Protein AF-A0A532T3G7-F1 (afdb_monomer)

Secondary structure (DSSP, 8-state):
--HHHHHHHHHHHHHHHHHHHHSSS-SS-SSS-TTT-S-S--TT-SSS-HHHHHHTT--TTS--TT--SS-SS--HHHHHHHT--TT-SSSS-SSS-HHHIIIII---TTS--TTHHHHHHHHHHHHHHHHHHHHHHHHHHHHHHHHHHHHHHHHHHHHTTS-PPPP----------------THHHHHHHHHHHHHHH-S---HHHHHHHHHHSTT-SSS---TTSHHHHHHHHTT-

Nearest PDB structures (foldseek):
  7c7r-assembly2_A  TM=9.647E-01  e=1.771E-02  Staphylococcus aureus

Sequence (238 aa):
MSNILKKEVILLVVFSLVLPIVFSLDSDGDGLVDEEDSYPYDFDNDGMPDDWEIRNGLRFDVVDNKYDKDRDGLSNFEEFMQGTDPSSADSDGDGINDFKEINSLGSDPLKKNRIIWPLIYIPVLIIFLVFVIFLFEKYKLDIILKEKFEKLFSRTKENKKISIPQPSNQQQIKPTSSRKYITEDEKLQSVLKKSTQLYGKKAKKEDINKIHGVFGNASENKLKSSNKKEVFDKLKKI

Structure (mmCIF, N/CA/C/O backbone):
data_AF-A0A532T3G7-F1
#
_entry.id   AF-A0A532T3G7-F1
#
loop_
_atom_site.group_PDB
_atom_site.id
_atom_site.type_symbol
_atom_site.label_atom_id
_atom_site.label_alt_id
_atom_site.label_comp_id
_atom_site.label_asym_id
_atom_site.label_entity_id
_atom_site.label_seq_id
_atom_site.pdbx_PDB_ins_code
_atom_site.Cartn_x
_atom_site.Cartn_y
_atom_site.Cartn_z
_atom_site.occupancy
_atom_site.B_iso_or_equiv
_atom_site.auth_seq_id
_atom_site.auth_comp_id
_atom_site.auth_asym_id
_atom_site.auth_atom_id
_atom_site.pdbx_PDB_model_num
ATOM 1 N N . MET A 1 1 ? 35.846 -5.839 -61.335 1.00 58.09 1 MET A N 1
ATOM 2 C CA . MET A 1 1 ? 35.138 -5.331 -60.138 1.00 58.09 1 MET A CA 1
ATOM 3 C C . MET A 1 1 ? 36.158 -5.248 -59.010 1.00 58.09 1 MET A C 1
ATOM 5 O O . MET A 1 1 ? 36.741 -6.277 -58.686 1.00 58.09 1 MET A O 1
ATOM 9 N N . SER A 1 2 ? 36.510 -4.040 -58.556 1.00 75.75 2 SER A N 1
ATOM 10 C CA . SER A 1 2 ? 37.671 -3.816 -57.678 1.00 75.75 2 SER A CA 1
ATOM 11 C C . SER A 1 2 ? 37.482 -4.487 -56.311 1.00 75.75 2 SER A C 1
ATOM 13 O O . SER A 1 2 ? 36.364 -4.604 -55.814 1.00 75.75 2 SER A O 1
ATOM 15 N N . ASN A 1 3 ? 38.576 -4.920 -55.677 1.00 77.12 3 ASN A N 1
ATOM 16 C CA . ASN A 1 3 ? 38.543 -5.514 -54.331 1.00 77.12 3 ASN A CA 1
ATOM 17 C C . ASN A 1 3 ? 37.949 -4.569 -53.269 1.00 77.12 3 ASN A C 1
ATOM 19 O O . ASN A 1 3 ? 37.520 -5.026 -52.216 1.00 77.12 3 ASN A O 1
ATOM 23 N N . ILE A 1 4 ? 37.899 -3.269 -53.565 1.00 77.19 4 ILE A N 1
ATOM 24 C CA . ILE A 1 4 ? 37.302 -2.226 -52.727 1.00 77.19 4 ILE A CA 1
ATOM 25 C C . ILE A 1 4 ? 35.776 -2.384 -52.692 1.00 77.19 4 ILE A C 1
ATOM 27 O O . ILE A 1 4 ? 35.207 -2.501 -51.614 1.00 77.19 4 ILE A O 1
ATOM 31 N N . LEU A 1 5 ? 35.135 -2.545 -53.857 1.00 72.81 5 LEU A N 1
ATOM 32 C CA . LEU A 1 5 ? 33.687 -2.776 -53.954 1.00 72.81 5 LEU A CA 1
ATOM 33 C C . LEU A 1 5 ? 33.245 -4.051 -53.220 1.00 72.81 5 LEU A C 1
ATOM 35 O O . LEU A 1 5 ? 32.187 -4.071 -52.606 1.00 72.81 5 LEU A O 1
ATOM 39 N N . LYS A 1 6 ? 34.060 -5.116 -53.233 1.00 78.25 6 LYS A N 1
ATOM 40 C CA . LYS A 1 6 ? 33.744 -6.348 -52.489 1.00 78.25 6 LYS A CA 1
ATOM 41 C C . LYS A 1 6 ? 33.808 -6.147 -50.972 1.00 78.25 6 LYS A C 1
ATOM 43 O O . LYS A 1 6 ? 32.981 -6.707 -50.265 1.00 78.25 6 LYS A O 1
ATOM 48 N N . LYS A 1 7 ? 34.768 -5.360 -50.474 1.00 79.06 7 LYS A N 1
ATOM 49 C CA . LYS A 1 7 ? 34.921 -5.093 -49.036 1.00 79.06 7 LYS A CA 1
ATOM 50 C C . LYS A 1 7 ? 33.797 -4.219 -48.490 1.00 79.06 7 LYS A C 1
ATOM 52 O O . LYS A 1 7 ? 33.275 -4.542 -47.432 1.00 79.06 7 LYS A O 1
ATOM 57 N N . GLU A 1 8 ? 33.399 -3.172 -49.209 1.00 82.50 8 GLU A N 1
ATOM 58 C CA . GLU A 1 8 ? 32.294 -2.310 -48.767 1.00 82.50 8 GLU A CA 1
ATOM 59 C C . GLU A 1 8 ? 30.951 -3.039 -48.786 1.00 82.50 8 GLU A C 1
ATOM 61 O O . GLU A 1 8 ? 30.183 -2.926 -47.838 1.00 82.50 8 GLU A O 1
ATOM 66 N N . VAL A 1 9 ? 30.701 -3.869 -49.804 1.00 81.44 9 VAL A N 1
ATOM 67 C CA . VAL A 1 9 ? 29.489 -4.700 -49.850 1.00 81.44 9 VAL A CA 1
ATOM 68 C C . VAL A 1 9 ? 29.468 -5.709 -48.699 1.00 81.44 9 VAL A C 1
ATOM 70 O O . VAL A 1 9 ? 28.436 -5.865 -48.058 1.00 81.44 9 VAL A O 1
ATOM 73 N N . ILE A 1 10 ? 30.594 -6.357 -48.382 1.00 82.19 10 ILE A N 1
ATOM 74 C CA . ILE A 1 10 ? 30.673 -7.275 -47.234 1.00 82.19 10 ILE A CA 1
ATOM 75 C C . ILE A 1 10 ? 30.466 -6.521 -45.914 1.00 82.19 10 ILE A C 1
ATOM 77 O O . ILE A 1 10 ? 29.725 -7.004 -45.066 1.00 82.19 10 ILE A O 1
ATOM 81 N N . LEU A 1 11 ? 31.065 -5.339 -45.744 1.00 80.50 11 LEU A N 1
ATOM 82 C CA . LEU A 1 11 ? 30.906 -4.534 -44.531 1.00 80.50 11 LEU A CA 1
ATOM 83 C C . LEU A 1 11 ? 29.449 -4.100 -44.329 1.00 80.50 11 LEU A C 1
ATOM 85 O O . LEU A 1 11 ? 28.930 -4.233 -43.228 1.00 80.50 11 LEU A O 1
ATOM 89 N N . LEU A 1 12 ? 28.775 -3.645 -45.389 1.00 81.75 12 LEU A N 1
ATOM 90 C CA . LEU A 1 12 ? 27.364 -3.255 -45.338 1.00 81.75 12 LEU A CA 1
ATOM 91 C C . LEU A 1 12 ? 26.438 -4.449 -45.078 1.00 81.75 12 LEU A C 1
ATOM 93 O O . LEU A 1 12 ? 25.479 -4.316 -44.325 1.00 81.75 12 LEU A O 1
ATOM 97 N N . VAL A 1 13 ? 26.734 -5.622 -45.648 1.00 80.56 13 VAL A N 1
ATOM 98 C CA . VAL A 1 13 ? 25.969 -6.855 -45.395 1.00 80.56 13 VAL A CA 1
ATOM 99 C C . VAL A 1 13 ? 26.156 -7.329 -43.954 1.00 80.56 13 VAL A C 1
ATOM 101 O O . VAL A 1 13 ? 25.176 -7.660 -43.298 1.00 80.56 13 VAL A O 1
ATOM 104 N N . VAL A 1 14 ? 27.383 -7.313 -43.427 1.00 78.31 14 VAL A N 1
ATOM 105 C CA . VAL A 1 14 ? 27.651 -7.664 -42.023 1.00 78.31 14 VAL A CA 1
ATOM 106 C C . VAL A 1 14 ? 26.987 -6.656 -41.085 1.00 78.31 14 VAL A C 1
ATOM 108 O O . VAL A 1 14 ? 26.301 -7.059 -40.157 1.00 78.31 14 VAL A O 1
ATOM 111 N N . PHE A 1 15 ? 27.103 -5.356 -41.355 1.00 77.00 15 PHE A N 1
ATOM 112 C CA . PHE A 1 15 ? 26.462 -4.311 -40.557 1.00 77.00 15 PHE A CA 1
ATOM 113 C C . PHE A 1 15 ? 24.932 -4.443 -40.560 1.00 77.00 15 PHE A C 1
ATOM 115 O O . PHE A 1 15 ? 24.316 -4.398 -39.503 1.00 77.00 15 PHE A O 1
ATOM 122 N N . SER A 1 16 ? 24.322 -4.711 -41.720 1.00 77.56 16 SER A N 1
ATOM 123 C CA . SER A 1 16 ? 22.874 -4.922 -41.855 1.00 77.56 16 SER A CA 1
ATOM 124 C C . SER A 1 16 ? 22.370 -6.211 -41.204 1.00 77.56 16 SER A C 1
ATOM 126 O O . SER A 1 16 ? 21.198 -6.269 -40.844 1.00 77.56 16 SER A O 1
ATOM 128 N N . LEU A 1 17 ? 23.204 -7.248 -41.097 1.00 73.06 17 LEU A N 1
ATOM 129 C CA . LEU A 1 17 ? 22.834 -8.514 -40.457 1.00 73.06 17 LEU A CA 1
ATOM 130 C C . LEU A 1 17 ? 23.076 -8.494 -38.943 1.00 73.06 17 LEU A C 1
ATOM 132 O O . LEU A 1 17 ? 22.391 -9.209 -38.222 1.00 73.06 17 LEU A O 1
ATOM 136 N N . VAL A 1 18 ? 24.025 -7.685 -38.464 1.00 66.56 18 VAL A N 1
ATOM 137 C CA . VAL A 1 18 ? 24.388 -7.601 -37.040 1.00 66.56 18 VAL A CA 1
ATOM 138 C C . VAL A 1 18 ? 23.588 -6.521 -36.304 1.00 66.56 18 VAL A C 1
ATOM 140 O O . VAL A 1 18 ? 23.173 -6.762 -35.178 1.00 66.56 18 VAL A O 1
ATOM 143 N N . LEU A 1 19 ? 23.288 -5.377 -36.933 1.00 63.84 19 LEU A N 1
ATOM 144 C CA . LEU A 1 19 ? 22.443 -4.318 -36.352 1.00 63.84 19 LEU A CA 1
ATOM 145 C C . LEU A 1 19 ? 21.125 -4.818 -35.728 1.00 63.84 19 LEU A C 1
ATOM 147 O O . LEU A 1 19 ? 20.870 -4.464 -34.581 1.00 63.84 19 LEU A O 1
ATOM 151 N N . PRO A 1 20 ? 20.297 -5.635 -36.413 1.00 61.31 20 PRO A N 1
ATOM 152 C CA . PRO A 1 20 ? 19.032 -6.096 -35.840 1.00 61.31 20 PRO A CA 1
ATOM 153 C C . PRO A 1 20 ? 19.205 -7.085 -34.680 1.00 61.31 20 PRO A C 1
ATOM 155 O O . PRO A 1 20 ? 18.265 -7.258 -33.921 1.00 61.31 20 PRO A O 1
ATOM 158 N N . ILE A 1 21 ? 20.376 -7.717 -34.532 1.00 59.31 21 ILE A N 1
ATOM 159 C CA . ILE A 1 21 ? 20.682 -8.624 -33.411 1.00 59.31 21 ILE A CA 1
ATOM 160 C C . ILE A 1 21 ? 21.094 -7.820 -32.169 1.00 59.31 21 ILE A C 1
ATOM 162 O O . ILE A 1 21 ? 20.822 -8.230 -31.050 1.00 59.31 21 ILE A O 1
ATOM 166 N N . VAL A 1 22 ? 21.739 -6.666 -32.363 1.00 57.00 22 VAL A N 1
ATOM 167 C CA . VAL A 1 22 ? 22.155 -5.774 -31.267 1.00 57.00 22 VAL A CA 1
ATOM 168 C C . VAL A 1 22 ? 20.980 -4.936 -30.743 1.00 57.00 22 VAL A C 1
ATOM 170 O O . VAL A 1 22 ? 20.984 -4.556 -29.584 1.00 57.00 22 VAL A O 1
ATOM 173 N N . PHE A 1 23 ? 19.960 -4.677 -31.570 1.00 54.97 23 PHE A N 1
ATOM 174 C CA . PHE A 1 23 ? 18.778 -3.879 -31.203 1.00 54.97 23 PHE A CA 1
ATOM 175 C C . PHE A 1 23 ? 17.651 -4.685 -30.527 1.00 54.97 23 PHE A C 1
ATOM 177 O O . PHE A 1 23 ? 16.610 -4.126 -30.213 1.00 54.97 23 PHE A O 1
ATOM 184 N N . SER A 1 24 ? 17.810 -5.999 -30.360 1.00 59.41 24 SER A N 1
ATOM 185 C CA . SER A 1 24 ? 16.784 -6.891 -29.792 1.00 59.41 24 SER A CA 1
ATOM 186 C C . SER A 1 24 ? 17.088 -7.318 -28.352 1.00 59.41 24 SER A C 1
ATOM 188 O O . SER A 1 24 ? 16.727 -8.425 -27.967 1.00 59.41 24 SER A O 1
ATOM 190 N N . LEU A 1 25 ? 17.830 -6.495 -27.616 1.00 75.25 25 LEU A N 1
ATOM 191 C CA . LEU A 1 25 ? 18.356 -6.805 -26.285 1.00 75.25 25 LEU A CA 1
ATOM 192 C C . LEU A 1 25 ? 18.150 -5.646 -25.301 1.00 75.25 25 LEU A C 1
ATOM 194 O O . LEU A 1 25 ? 18.809 -5.666 -24.284 1.00 75.25 25 LEU A O 1
ATOM 198 N N . ASP A 1 26 ? 17.349 -4.634 -25.626 1.00 81.12 26 ASP A N 1
ATOM 199 C CA . ASP A 1 26 ? 17.031 -3.477 -24.768 1.00 81.12 26 ASP A CA 1
ATOM 200 C C . ASP A 1 26 ? 15.525 -3.233 -24.941 1.00 81.12 26 ASP A C 1
ATOM 202 O O . ASP A 1 26 ? 15.080 -2.620 -25.920 1.00 81.12 26 ASP A O 1
ATOM 206 N N . SER A 1 27 ? 14.743 -3.943 -24.130 1.00 85.19 27 SER A N 1
ATOM 207 C CA . SER A 1 27 ? 13.302 -4.130 -24.302 1.00 85.19 27 SER A CA 1
ATOM 208 C C . SER A 1 27 ? 12.488 -2.898 -23.895 1.00 85.19 27 SER A C 1
ATOM 210 O O . SER A 1 27 ? 11.440 -2.655 -24.505 1.00 85.19 27 SER A O 1
ATOM 212 N N . ASP A 1 28 ? 12.969 -2.104 -22.941 1.00 83.69 28 ASP A N 1
ATOM 213 C CA . ASP A 1 28 ? 12.345 -0.860 -22.473 1.00 83.69 28 ASP A CA 1
ATOM 214 C C . ASP A 1 28 ? 13.018 0.421 -22.999 1.00 83.69 28 ASP A C 1
ATOM 216 O O . ASP A 1 28 ? 12.401 1.494 -23.004 1.00 83.69 28 ASP A O 1
ATOM 220 N N . GLY A 1 29 ? 14.222 0.318 -23.566 1.00 83.38 29 GLY A N 1
ATOM 221 C CA . GLY A 1 29 ? 14.924 1.436 -24.187 1.00 83.38 29 GLY A CA 1
ATOM 222 C C . GLY A 1 29 ? 15.623 2.355 -23.187 1.00 83.38 29 GLY A C 1
ATOM 223 O O . GLY A 1 29 ? 15.901 3.512 -23.540 1.00 83.38 29 GLY A O 1
ATOM 224 N N . ASP A 1 30 ? 15.891 1.880 -21.969 1.00 84.31 30 ASP A N 1
ATOM 225 C CA . ASP A 1 30 ? 16.544 2.640 -20.897 1.00 84.31 30 ASP A CA 1
ATOM 226 C C . ASP A 1 30 ? 18.072 2.781 -21.114 1.00 84.31 30 ASP A C 1
ATOM 228 O O . ASP A 1 30 ? 18.740 3.647 -20.527 1.00 84.31 30 ASP A O 1
ATOM 232 N N . GLY A 1 31 ? 18.617 2.004 -22.059 1.00 84.25 31 GLY A N 1
ATOM 233 C CA . GLY A 1 31 ? 20.024 1.998 -22.450 1.00 84.25 31 GLY A CA 1
ATOM 234 C C . GLY A 1 31 ? 20.879 0.949 -21.734 1.00 84.25 31 GLY A C 1
ATOM 235 O O . GLY A 1 31 ? 22.101 0.925 -21.954 1.00 84.25 31 GLY A O 1
ATOM 236 N N . LEU A 1 32 ? 20.276 0.097 -20.909 1.00 82.56 32 LEU A N 1
ATOM 237 C CA . LEU A 1 32 ? 20.816 -1.173 -20.446 1.00 82.56 32 LEU A CA 1
ATOM 238 C C . LEU A 1 32 ? 20.353 -2.292 -21.380 1.00 82.56 32 LEU A C 1
ATOM 240 O O . LEU A 1 32 ? 19.376 -2.181 -22.106 1.00 82.56 32 LEU A O 1
ATOM 244 N N . VAL A 1 33 ? 21.124 -3.376 -21.425 1.00 87.00 33 VAL A N 1
ATOM 245 C CA . VAL A 1 33 ? 20.674 -4.575 -22.134 1.00 87.00 33 VAL A CA 1
ATOM 246 C C . VAL A 1 33 ? 19.905 -5.474 -21.172 1.00 87.00 33 VAL A C 1
ATOM 248 O O . VAL A 1 33 ? 20.303 -5.584 -20.017 1.00 87.00 33 VAL A O 1
ATOM 251 N N . ASP A 1 34 ? 18.897 -6.198 -21.653 1.00 83.94 34 ASP A N 1
ATOM 252 C CA . ASP A 1 34 ? 17.997 -7.062 -20.882 1.00 83.94 34 ASP A CA 1
ATOM 253 C C . ASP A 1 34 ? 18.733 -8.061 -19.964 1.00 83.94 34 ASP A C 1
ATOM 255 O O . ASP A 1 34 ? 18.215 -8.475 -18.931 1.00 83.94 34 ASP A O 1
ATOM 259 N N . GLU A 1 35 ? 19.945 -8.495 -20.342 1.00 81.88 35 GLU A N 1
ATOM 260 C CA . GLU A 1 35 ? 20.775 -9.399 -19.526 1.00 81.88 35 GLU A CA 1
ATOM 261 C C . GLU A 1 35 ? 21.471 -8.704 -18.337 1.00 81.88 35 GLU A C 1
ATOM 263 O O . GLU A 1 35 ? 21.859 -9.374 -17.376 1.00 81.88 35 GLU A O 1
ATOM 268 N N . GLU A 1 36 ? 21.664 -7.387 -18.406 1.00 82.69 36 GLU A N 1
ATOM 269 C CA . GLU A 1 36 ? 22.302 -6.546 -17.383 1.00 82.69 36 GLU A CA 1
ATOM 270 C C . GLU A 1 36 ? 21.297 -5.659 -16.628 1.00 82.69 36 GLU A C 1
ATOM 272 O O . GLU A 1 36 ? 21.680 -5.004 -15.655 1.00 82.69 36 GLU A O 1
ATOM 277 N N . ASP A 1 37 ? 20.029 -5.672 -17.035 1.00 81.69 37 ASP A N 1
ATOM 278 C CA . ASP A 1 37 ? 18.966 -4.882 -16.435 1.00 81.69 37 ASP A CA 1
ATOM 279 C C . ASP A 1 37 ? 18.228 -5.638 -15.313 1.00 81.69 37 ASP A C 1
ATOM 281 O O . ASP A 1 37 ? 17.911 -6.828 -15.397 1.00 81.69 37 ASP A O 1
ATOM 285 N N . SER A 1 38 ? 17.968 -4.927 -14.216 1.00 83.12 38 SER A N 1
ATOM 286 C CA . SER A 1 38 ? 17.144 -5.414 -13.113 1.00 83.12 38 SER A CA 1
ATOM 287 C C . SER A 1 38 ? 15.665 -5.487 -13.493 1.00 83.12 38 SER A C 1
ATOM 289 O O . SER A 1 38 ? 14.953 -6.328 -12.933 1.00 83.12 38 SER A O 1
ATOM 291 N N . TYR A 1 39 ? 15.208 -4.612 -14.390 1.00 83.81 39 TYR A N 1
ATOM 292 C CA . TYR A 1 39 ? 13.814 -4.486 -14.795 1.00 83.81 39 TYR A CA 1
ATOM 293 C C . TYR A 1 39 ? 13.689 -4.319 -16.312 1.00 83.81 39 TYR A C 1
ATOM 295 O O . TYR A 1 39 ? 13.122 -3.328 -16.736 1.00 83.81 39 TYR A O 1
ATOM 303 N N . PRO A 1 40 ? 14.055 -5.345 -17.107 1.00 82.75 40 PRO A N 1
ATOM 304 C CA . PRO A 1 40 ? 14.070 -5.284 -18.580 1.00 82.75 40 PRO A CA 1
ATOM 305 C C . PRO A 1 40 ? 12.699 -5.036 -19.234 1.00 82.75 40 PRO A C 1
ATOM 307 O O . PRO A 1 40 ? 12.555 -5.105 -20.450 1.00 82.75 40 PRO A O 1
ATOM 310 N N . TYR A 1 41 ? 11.651 -4.866 -18.432 1.00 89.75 41 TYR A N 1
ATOM 311 C CA . TYR A 1 41 ? 10.281 -4.631 -18.855 1.00 89.75 41 TYR A CA 1
ATOM 312 C C . TYR A 1 41 ? 9.687 -3.508 -17.985 1.00 89.75 41 TYR A C 1
ATOM 314 O O . TYR A 1 41 ? 8.889 -3.782 -17.083 1.00 89.75 41 TYR A O 1
ATOM 322 N N . ASP A 1 42 ? 10.130 -2.274 -18.238 1.00 92.75 42 ASP A N 1
ATOM 323 C CA . ASP A 1 42 ? 9.620 -1.003 -17.692 1.00 92.75 42 ASP A CA 1
ATOM 324 C C . ASP A 1 42 ? 9.326 -0.032 -18.859 1.00 92.75 42 ASP A C 1
ATOM 326 O O . ASP A 1 42 ? 10.123 0.829 -19.229 1.00 92.75 42 ASP A O 1
ATOM 330 N N . PHE A 1 43 ? 8.185 -0.211 -19.528 1.00 92.69 43 PHE A N 1
ATOM 331 C CA . PHE A 1 43 ? 7.902 0.416 -20.823 1.00 92.69 43 PHE A CA 1
ATOM 332 C C . PHE A 1 43 ? 7.885 1.951 -20.782 1.00 92.69 43 PHE A C 1
ATOM 334 O O . PHE A 1 43 ? 8.210 2.605 -21.783 1.00 92.69 43 PHE A O 1
ATOM 341 N N . ASP A 1 44 ? 7.498 2.552 -19.658 1.00 93.06 44 ASP A N 1
ATOM 342 C CA . ASP A 1 44 ? 7.511 4.004 -19.484 1.00 93.06 44 ASP A CA 1
ATOM 343 C C . ASP A 1 44 ? 8.746 4.545 -18.744 1.00 93.06 44 ASP A C 1
ATOM 345 O O . ASP A 1 44 ? 8.930 5.771 -18.696 1.00 93.06 44 ASP A O 1
ATOM 349 N N . ASN A 1 45 ? 9.652 3.653 -18.336 1.00 92.88 45 ASN A N 1
ATOM 350 C CA . ASN A 1 45 ? 10.948 3.936 -17.729 1.00 92.88 45 ASN A CA 1
ATOM 351 C C . ASN A 1 45 ? 10.832 4.776 -16.450 1.00 92.88 45 ASN A C 1
ATOM 353 O O . ASN A 1 45 ? 11.605 5.727 -16.232 1.00 92.88 45 ASN A O 1
ATOM 357 N N . ASP A 1 46 ? 9.831 4.490 -15.622 1.00 93.94 46 ASP A N 1
ATOM 358 C CA . ASP A 1 46 ? 9.588 5.213 -14.378 1.00 93.94 46 ASP A CA 1
ATOM 359 C C . ASP A 1 46 ? 10.124 4.507 -13.121 1.00 93.94 46 ASP A C 1
ATOM 361 O O . ASP A 1 46 ? 10.106 5.077 -12.017 1.00 93.94 46 ASP A O 1
ATOM 365 N N . GLY A 1 47 ? 10.729 3.336 -13.308 1.00 92.25 47 GLY A N 1
ATOM 366 C CA . GLY A 1 47 ? 11.328 2.504 -12.276 1.00 92.25 47 GLY A CA 1
ATOM 367 C C . GLY A 1 47 ? 10.369 1.470 -11.691 1.00 92.25 47 GLY A C 1
ATOM 368 O O . GLY A 1 47 ? 10.748 0.793 -10.727 1.00 92.25 47 GLY A O 1
ATOM 369 N N . MET A 1 48 ? 9.148 1.355 -12.216 1.00 94.88 48 MET A N 1
ATOM 370 C CA . MET A 1 48 ? 8.189 0.314 -11.864 1.00 94.88 48 MET A CA 1
ATOM 371 C C . MET A 1 48 ? 8.063 -0.694 -13.017 1.00 94.88 48 MET A C 1
ATOM 373 O O . MET A 1 48 ? 7.848 -0.304 -14.151 1.00 94.88 48 MET A O 1
ATOM 377 N N . PRO A 1 49 ? 8.172 -2.010 -12.763 1.00 95.00 49 PRO A N 1
ATOM 378 C CA . PRO A 1 49 ? 8.032 -2.995 -13.835 1.00 95.00 49 PRO A CA 1
ATOM 379 C C . PRO A 1 49 ? 6.588 -3.124 -14.332 1.00 95.00 49 PRO A C 1
ATOM 381 O O . PRO A 1 49 ? 5.674 -3.266 -13.506 1.00 95.00 49 PRO A O 1
ATOM 384 N N . ASP A 1 50 ? 6.405 -3.287 -15.646 1.00 94.19 50 ASP A N 1
ATOM 385 C CA . ASP A 1 50 ? 5.100 -3.445 -16.312 1.00 94.19 50 ASP A CA 1
ATOM 386 C C . ASP A 1 50 ? 4.217 -4.500 -15.614 1.00 94.19 50 ASP A C 1
ATOM 388 O O . ASP A 1 50 ? 3.030 -4.308 -15.327 1.00 94.19 50 ASP A O 1
ATOM 392 N N . ASP A 1 51 ? 4.813 -5.655 -15.300 1.00 95.00 51 ASP A N 1
ATOM 393 C CA . ASP A 1 51 ? 4.142 -6.791 -14.661 1.00 95.00 51 ASP A CA 1
ATOM 394 C C . ASP A 1 51 ? 3.663 -6.480 -13.234 1.00 95.00 51 ASP A C 1
ATOM 396 O O . ASP A 1 51 ? 2.703 -7.090 -12.739 1.00 95.00 51 ASP A O 1
ATOM 400 N N . TRP A 1 52 ? 4.361 -5.602 -12.511 1.00 95.81 52 TRP A N 1
ATOM 401 C CA . TRP A 1 52 ? 3.933 -5.161 -11.186 1.00 95.81 52 TRP A CA 1
ATOM 402 C C . TRP A 1 52 ? 2.782 -4.169 -11.311 1.00 95.81 52 TRP A C 1
ATOM 404 O O . TRP A 1 52 ? 1.756 -4.348 -10.648 1.00 95.81 52 TRP A O 1
ATOM 414 N N . GLU A 1 53 ? 2.891 -3.199 -12.208 1.00 97.25 53 GLU A N 1
ATOM 415 C CA . GLU A 1 53 ? 1.850 -2.201 -12.425 1.00 97.25 53 GLU A CA 1
ATOM 416 C C . GLU A 1 53 ? 0.527 -2.826 -12.865 1.00 97.25 53 GLU A C 1
ATOM 418 O O . GLU A 1 53 ? -0.521 -2.561 -12.270 1.00 97.25 53 GLU A O 1
ATOM 423 N N . ILE A 1 54 ? 0.565 -3.748 -13.832 1.00 95.62 54 ILE A N 1
ATOM 424 C CA . ILE A 1 54 ? -0.629 -4.453 -14.318 1.00 95.62 54 ILE A CA 1
ATOM 425 C C . ILE A 1 54 ? -1.313 -5.224 -13.181 1.00 95.62 54 ILE A C 1
ATOM 427 O O . ILE A 1 54 ? -2.544 -5.203 -13.064 1.00 95.62 54 ILE A O 1
ATOM 431 N N . ARG A 1 55 ? -0.542 -5.901 -12.318 1.00 96.19 55 ARG A N 1
ATOM 432 C CA . ARG A 1 55 ? -1.094 -6.673 -11.188 1.00 96.19 55 ARG A CA 1
ATOM 433 C C . ARG A 1 55 ? -1.701 -5.792 -10.101 1.00 96.19 55 ARG A C 1
ATOM 435 O O . ARG A 1 55 ? -2.649 -6.236 -9.456 1.00 96.19 55 ARG A O 1
ATOM 442 N N . ASN A 1 56 ? -1.201 -4.572 -9.940 1.00 96.44 56 ASN A N 1
ATOM 443 C CA . ASN A 1 56 ? -1.690 -3.590 -8.969 1.00 96.44 56 ASN A CA 1
ATOM 444 C C . ASN A 1 56 ? -2.670 -2.565 -9.585 1.00 96.44 56 ASN A C 1
ATOM 446 O O . ASN A 1 56 ? -3.073 -1.577 -8.963 1.00 96.44 56 ASN A O 1
ATOM 450 N N . GLY A 1 57 ? -3.104 -2.810 -10.826 1.00 95.50 57 GLY A N 1
ATOM 451 C CA . GLY A 1 57 ? -4.102 -2.002 -11.523 1.00 95.50 57 GLY A CA 1
ATOM 452 C C . GLY A 1 57 ? -3.633 -0.588 -11.871 1.00 95.50 57 GLY A C 1
ATOM 453 O O . GLY A 1 57 ? -4.472 0.319 -11.926 1.00 95.50 57 GLY A O 1
ATOM 454 N N . LEU A 1 58 ? -2.327 -0.386 -12.023 1.00 96.88 58 LEU A N 1
ATOM 455 C CA . LEU A 1 58 ? -1.699 0.811 -12.583 1.00 96.88 58 LEU A CA 1
ATOM 456 C C . LEU A 1 58 ? -1.582 0.698 -14.110 1.00 96.88 58 LEU A C 1
ATOM 458 O O . LEU A 1 58 ? -2.119 -0.236 -14.721 1.00 96.88 58 LEU A O 1
ATOM 462 N N . ARG A 1 59 ? -0.974 1.705 -14.737 1.00 95.69 59 ARG A N 1
ATOM 463 C CA . ARG A 1 59 ? -0.803 1.780 -16.184 1.00 95.69 59 ARG A CA 1
ATOM 464 C C . ARG A 1 59 ? 0.680 1.759 -16.541 1.00 95.69 59 ARG A C 1
ATOM 466 O O . ARG A 1 59 ? 1.273 2.819 -16.553 1.00 95.69 59 ARG A O 1
ATOM 473 N N . PHE A 1 60 ? 1.131 0.615 -17.053 1.00 94.56 60 PHE A N 1
ATOM 474 C CA . PHE A 1 60 ? 2.494 0.377 -17.558 1.00 94.56 60 PHE A CA 1
ATOM 475 C C . PHE A 1 60 ? 2.995 1.306 -18.679 1.00 94.56 60 PHE A C 1
ATOM 477 O O . PHE A 1 60 ? 4.088 1.152 -19.202 1.00 94.56 60 PHE A O 1
ATOM 484 N N . ASP A 1 61 ? 2.140 2.198 -19.173 1.00 94.38 61 ASP A N 1
ATOM 485 C CA . ASP A 1 61 ? 2.430 3.083 -20.295 1.00 94.38 61 ASP A CA 1
ATOM 486 C C . ASP A 1 61 ? 2.339 4.567 -19.915 1.00 94.38 61 ASP A C 1
ATOM 488 O O . ASP A 1 61 ? 2.174 5.434 -20.788 1.00 94.38 61 ASP A O 1
ATOM 492 N N . VAL A 1 62 ? 2.384 4.874 -18.617 1.00 95.69 62 VAL A N 1
ATOM 493 C CA . VAL A 1 62 ? 2.343 6.226 -18.070 1.00 95.69 62 VAL A CA 1
ATOM 494 C C . VAL A 1 62 ? 3.225 6.340 -16.843 1.00 95.69 62 VAL A C 1
ATOM 496 O O . VAL A 1 62 ? 2.829 5.900 -15.777 1.00 95.69 62 VAL A O 1
ATOM 499 N N . VAL A 1 63 ? 4.261 7.171 -16.976 1.00 96.56 63 VAL A N 1
ATOM 500 C CA . VAL A 1 63 ? 5.102 7.646 -15.870 1.00 96.56 63 VAL A CA 1
ATOM 501 C C . VAL A 1 63 ? 4.249 8.197 -14.720 1.00 96.56 63 VAL A C 1
ATOM 503 O O . VAL A 1 63 ? 3.837 9.372 -14.728 1.00 96.56 63 VAL A O 1
ATOM 506 N N . ASP A 1 64 ? 3.988 7.352 -13.730 1.00 96.94 64 ASP A N 1
ATOM 507 C CA . ASP A 1 64 ? 3.122 7.613 -12.587 1.00 96.94 64 ASP A CA 1
ATOM 508 C C . ASP A 1 64 ? 3.742 7.186 -11.246 1.00 96.94 64 ASP A C 1
ATOM 510 O O . ASP A 1 64 ? 3.128 7.381 -10.202 1.00 96.94 64 ASP A O 1
ATOM 514 N N . ASN A 1 65 ? 5.020 6.802 -11.232 1.00 96.75 65 ASN A N 1
ATOM 515 C CA . ASN A 1 65 ? 5.831 6.512 -10.046 1.00 96.75 65 ASN A CA 1
ATOM 516 C C . ASN A 1 65 ? 5.689 7.501 -8.874 1.00 96.75 65 ASN A C 1
ATOM 518 O O . ASN A 1 65 ? 5.817 7.115 -7.715 1.00 96.75 65 ASN A O 1
ATOM 522 N N . LYS A 1 66 ? 5.442 8.788 -9.151 1.00 98.12 66 LYS A N 1
ATOM 523 C CA . LYS A 1 66 ? 5.267 9.867 -8.152 1.00 98.12 66 LYS A CA 1
ATOM 524 C C . LYS A 1 66 ? 3.815 10.135 -7.761 1.00 98.12 66 LYS A C 1
ATOM 526 O O . LYS A 1 66 ? 3.555 11.060 -6.988 1.00 98.12 66 LYS A O 1
ATOM 531 N N . TYR A 1 67 ? 2.874 9.439 -8.376 1.00 98.00 67 TYR A N 1
ATOM 532 C CA . TYR A 1 67 ? 1.454 9.603 -8.131 1.00 98.00 67 TYR A CA 1
ATOM 533 C C . TYR A 1 67 ? 1.094 8.795 -6.893 1.00 98.00 67 TYR A C 1
ATOM 535 O O . TYR A 1 67 ? 1.771 7.842 -6.547 1.00 98.00 67 TYR A O 1
ATOM 543 N N . ASP A 1 68 ? 0.041 9.229 -6.220 1.00 98.25 68 ASP A N 1
ATOM 544 C CA . ASP A 1 68 ? -0.487 8.607 -5.012 1.00 98.25 68 ASP A CA 1
ATOM 545 C C . ASP A 1 68 ? -1.951 8.279 -5.322 1.00 98.25 68 ASP A C 1
ATOM 547 O O . ASP A 1 68 ? -2.821 9.167 -5.387 1.00 98.25 68 ASP A O 1
ATOM 551 N N . LYS A 1 69 ? -2.187 7.024 -5.706 1.00 97.06 69 LYS A N 1
ATOM 552 C CA . LYS A 1 69 ? -3.451 6.599 -6.310 1.00 97.06 69 LYS A CA 1
ATOM 553 C C . LYS A 1 69 ? -4.560 6.451 -5.273 1.00 97.06 69 LYS A C 1
ATOM 555 O O . LYS A 1 69 ? -5.700 6.844 -5.559 1.00 97.06 69 LYS A O 1
ATOM 560 N N . ASP A 1 70 ? -4.253 5.947 -4.086 1.00 97.81 70 ASP A N 1
ATOM 561 C CA . ASP A 1 70 ? -5.216 5.738 -3.003 1.00 97.81 70 ASP A CA 1
ATOM 562 C C . ASP A 1 70 ? -5.277 6.890 -1.981 1.00 97.81 70 ASP A C 1
ATOM 564 O O . ASP A 1 70 ? -6.271 7.016 -1.252 1.00 97.81 70 ASP A O 1
ATOM 568 N N . ARG A 1 71 ? -4.311 7.813 -2.044 1.00 97.94 71 ARG A N 1
ATOM 569 C CA . ARG A 1 71 ? -4.199 9.040 -1.247 1.00 97.94 71 ARG A CA 1
ATOM 570 C C . ARG A 1 71 ? -3.848 8.797 0.209 1.00 97.94 71 ARG A C 1
ATOM 572 O O . ARG A 1 71 ? -4.321 9.544 1.081 1.00 97.94 71 ARG A O 1
ATOM 579 N N . ASP A 1 72 ? -3.062 7.769 0.482 1.00 97.75 72 ASP A N 1
ATOM 580 C CA . ASP A 1 72 ? -2.581 7.464 1.823 1.00 97.75 72 ASP A CA 1
ATOM 581 C C . ASP A 1 72 ? -1.319 8.265 2.212 1.00 97.75 72 ASP A C 1
ATOM 583 O O . ASP A 1 72 ? -1.068 8.474 3.409 1.00 97.75 72 ASP A O 1
ATOM 587 N N . GLY A 1 73 ? -0.617 8.812 1.213 1.00 97.50 73 GLY A N 1
ATOM 588 C CA . GLY A 1 73 ? 0.601 9.604 1.350 1.00 97.50 73 GLY A CA 1
ATOM 589 C C . GLY A 1 73 ? 1.879 8.923 0.852 1.00 97.50 73 GLY A C 1
ATOM 590 O O . GLY A 1 73 ? 2.927 9.574 0.909 1.00 97.50 73 GLY A O 1
ATOM 591 N N . LEU A 1 74 ? 1.820 7.672 0.394 1.00 98.19 74 LEU A N 1
ATOM 592 C CA . LEU A 1 74 ? 2.879 7.001 -0.357 1.00 98.19 74 LEU A CA 1
ATOM 593 C C . LEU A 1 74 ? 2.664 7.202 -1.860 1.00 98.19 74 LEU A C 1
ATOM 595 O O . LEU A 1 74 ? 1.547 7.273 -2.359 1.00 98.19 74 LEU A O 1
ATOM 599 N N . SER A 1 75 ? 3.761 7.344 -2.591 1.00 98.38 75 SER A N 1
ATOM 600 C CA . SER A 1 75 ? 3.735 7.287 -4.052 1.00 98.38 75 SER A CA 1
ATOM 601 C C . SER A 1 75 ? 3.733 5.841 -4.550 1.00 98.38 75 SER A C 1
ATOM 603 O O . SER A 1 75 ? 4.301 4.974 -3.889 1.00 98.38 75 SER A O 1
ATOM 605 N N . ASN A 1 76 ? 3.200 5.591 -5.749 1.00 98.19 76 ASN A N 1
ATOM 606 C CA . ASN A 1 76 ? 3.151 4.267 -6.378 1.00 98.19 76 ASN A CA 1
ATOM 607 C C . ASN A 1 76 ? 4.517 3.557 -6.336 1.00 98.19 76 ASN A C 1
ATOM 609 O O . ASN A 1 76 ? 4.599 2.361 -6.063 1.00 98.19 76 ASN A O 1
ATOM 613 N N . PHE A 1 77 ? 5.609 4.300 -6.539 1.00 97.75 77 PHE A N 1
ATOM 614 C CA . PHE A 1 77 ? 6.958 3.748 -6.453 1.00 97.75 77 PHE A CA 1
ATOM 615 C C . PHE A 1 77 ? 7.397 3.423 -5.021 1.00 97.75 77 PHE A C 1
ATOM 617 O O . PHE A 1 77 ? 8.071 2.421 -4.789 1.00 97.75 77 PHE A O 1
ATOM 624 N N . GLU A 1 78 ? 7.032 4.244 -4.036 1.00 98.12 78 GLU A N 1
ATOM 625 C CA . GLU A 1 78 ? 7.266 3.896 -2.631 1.00 98.12 78 GLU A CA 1
ATOM 626 C C . GLU A 1 78 ? 6.496 2.628 -2.260 1.00 98.12 78 GLU A C 1
ATOM 628 O O . GLU A 1 78 ? 7.052 1.757 -1.597 1.00 98.12 78 GLU A O 1
ATOM 633 N N . GLU A 1 79 ? 5.274 2.473 -2.752 1.00 98.12 79 GLU A N 1
ATOM 634 C CA . GLU A 1 79 ? 4.471 1.272 -2.540 1.00 98.12 79 GLU A CA 1
ATOM 635 C C . GLU A 1 79 ? 5.057 0.039 -3.225 1.00 98.12 79 GLU A C 1
ATOM 637 O O . GLU A 1 79 ? 5.149 -1.020 -2.604 1.00 98.12 79 GLU A O 1
ATOM 642 N N . PHE A 1 80 ? 5.573 0.179 -4.449 1.00 97.00 80 PHE A N 1
ATOM 643 C CA . PHE A 1 80 ? 6.357 -0.864 -5.113 1.00 97.00 80 PHE A CA 1
ATOM 644 C C . PHE A 1 80 ? 7.538 -1.321 -4.250 1.00 97.00 80 PHE A C 1
ATOM 646 O O . PHE A 1 80 ? 7.737 -2.521 -4.038 1.00 97.00 80 PHE A O 1
ATOM 653 N N . MET A 1 81 ? 8.285 -0.369 -3.688 1.00 96.44 81 MET A N 1
ATOM 654 C CA . MET A 1 81 ? 9.442 -0.651 -2.839 1.00 96.44 81 MET A CA 1
ATOM 655 C C . MET A 1 81 ? 9.068 -1.296 -1.496 1.00 96.44 81 MET A C 1
ATOM 657 O O . MET A 1 81 ? 9.869 -2.057 -0.947 1.00 96.44 81 MET A O 1
ATOM 661 N N . GLN A 1 82 ? 7.882 -1.000 -0.956 1.00 96.25 82 GLN A N 1
ATOM 662 C CA . GLN A 1 82 ? 7.382 -1.568 0.306 1.00 96.25 82 GLN A CA 1
ATOM 663 C C . GLN A 1 82 ? 6.557 -2.849 0.103 1.00 96.25 82 GLN A C 1
ATOM 665 O O . GLN A 1 82 ? 6.347 -3.604 1.053 1.00 96.25 82 GLN A O 1
ATOM 670 N N . GLY A 1 83 ? 6.129 -3.128 -1.130 1.00 95.88 83 GLY A N 1
ATOM 671 C CA . GLY A 1 83 ? 5.259 -4.248 -1.473 1.00 95.88 83 GLY A CA 1
ATOM 672 C C . GLY A 1 83 ? 3.794 -4.054 -1.066 1.00 95.88 83 GLY A C 1
ATOM 673 O O . GLY A 1 83 ? 3.103 -5.059 -0.895 1.00 95.88 83 GLY A O 1
ATOM 674 N N . THR A 1 84 ? 3.345 -2.808 -0.887 1.00 97.44 84 THR A N 1
ATOM 675 C CA . THR A 1 84 ? 1.951 -2.441 -0.573 1.00 97.44 84 THR A CA 1
ATOM 676 C C . THR A 1 84 ? 1.097 -2.323 -1.843 1.00 97.44 84 THR A C 1
ATOM 678 O O . THR A 1 84 ? 1.616 -2.409 -2.960 1.00 97.44 84 THR A O 1
ATOM 681 N N . ASP A 1 85 ? -0.225 -2.241 -1.682 1.00 97.44 85 ASP A N 1
ATOM 682 C CA . ASP A 1 85 ? -1.193 -2.132 -2.776 1.00 97.44 85 ASP A CA 1
ATOM 683 C C . ASP A 1 85 ? -1.513 -0.657 -3.076 1.00 97.44 85 ASP A C 1
ATOM 685 O O . ASP A 1 85 ? -2.292 -0.069 -2.328 1.00 97.44 85 ASP A O 1
ATOM 689 N N . PRO A 1 86 ? -1.091 -0.109 -4.235 1.00 97.75 86 PRO A N 1
ATOM 690 C CA . PRO A 1 86 ? -1.340 1.286 -4.612 1.00 97.75 86 PRO A CA 1
ATOM 691 C C . PRO A 1 86 ? -2.800 1.655 -4.843 1.00 97.75 86 PRO A C 1
ATOM 693 O O . PRO A 1 86 ? -3.148 2.788 -5.175 1.00 97.75 86 PRO A O 1
ATOM 696 N N . SER A 1 87 ? -3.706 0.690 -4.739 1.00 96.94 87 SER A N 1
ATOM 697 C CA . SER A 1 87 ? -5.145 0.923 -4.784 1.00 96.94 87 SER A CA 1
ATOM 698 C C . SER A 1 87 ? -5.800 0.892 -3.400 1.00 96.94 87 SER A C 1
ATOM 700 O O . SER A 1 87 ? -7.027 1.056 -3.328 1.00 96.94 87 SER A O 1
ATOM 702 N N . SER A 1 88 ? -5.042 0.664 -2.325 1.00 97.62 88 SER A N 1
ATOM 703 C CA . SER A 1 88 ? -5.558 0.419 -0.984 1.00 97.62 88 SER A CA 1
ATOM 704 C C . SER A 1 88 ? -4.709 1.082 0.091 1.00 97.62 88 SER A C 1
ATOM 706 O O . SER A 1 88 ? -3.732 0.511 0.549 1.00 97.62 88 SER A O 1
ATOM 708 N N . ALA A 1 89 ? -5.236 2.181 0.640 1.00 97.81 89 ALA A N 1
ATOM 709 C CA . ALA A 1 89 ? -4.539 2.961 1.662 1.00 97.81 89 ALA A CA 1
ATOM 710 C C . ALA A 1 89 ? -4.130 2.160 2.909 1.00 97.81 89 ALA A C 1
ATOM 712 O O . ALA A 1 89 ? -3.34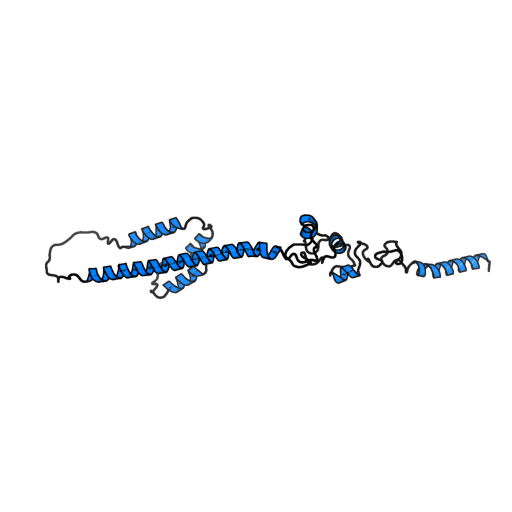3 2.640 3.702 1.00 97.81 89 ALA A O 1
ATOM 713 N N . ASP A 1 90 ? -4.732 0.998 3.144 1.00 97.12 90 ASP A N 1
ATOM 714 C CA . ASP A 1 90 ? -4.447 0.069 4.239 1.00 97.12 90 ASP A CA 1
ATOM 715 C C . ASP A 1 90 ? -4.351 -1.326 3.609 1.00 97.12 90 ASP A C 1
ATOM 717 O O . ASP A 1 90 ? -5.377 -1.973 3.351 1.00 97.12 90 ASP A O 1
ATOM 721 N N . SER A 1 91 ? -3.134 -1.738 3.251 1.00 97.00 91 SER A N 1
ATOM 722 C CA . SER A 1 91 ? -2.883 -2.938 2.446 1.00 97.00 91 SER A CA 1
ATOM 723 C C . SER A 1 91 ? -3.269 -4.220 3.168 1.00 97.00 91 SER A C 1
ATOM 725 O O . SER A 1 91 ? -3.768 -5.174 2.556 1.00 97.00 91 SER A O 1
ATOM 727 N N . ASP A 1 92 ? -3.062 -4.270 4.482 1.00 95.56 92 ASP A N 1
ATOM 728 C CA . ASP A 1 92 ? -3.422 -5.443 5.264 1.00 95.56 92 ASP A CA 1
ATOM 729 C C . ASP A 1 92 ? -4.875 -5.413 5.763 1.00 95.56 92 ASP A C 1
ATOM 731 O O . ASP A 1 92 ? -5.468 -6.479 5.977 1.00 95.56 92 ASP A O 1
ATOM 735 N N . GLY A 1 93 ? -5.504 -4.244 5.865 1.00 94.19 93 GLY A N 1
ATOM 736 C CA . GLY A 1 93 ? -6.889 -4.061 6.283 1.00 94.19 93 GLY A CA 1
ATOM 737 C C . GLY A 1 93 ? -7.088 -4.157 7.798 1.00 94.19 93 GLY A C 1
ATOM 738 O O . GLY A 1 93 ? -8.041 -4.825 8.246 1.00 94.19 93 GLY A O 1
ATOM 739 N N . ASP A 1 94 ? -6.191 -3.586 8.600 1.00 92.56 94 ASP A N 1
ATOM 740 C CA . ASP A 1 94 ? -6.292 -3.524 10.063 1.00 92.56 94 ASP A CA 1
ATOM 741 C C . ASP A 1 94 ? -6.834 -2.196 10.622 1.00 92.56 94 ASP A C 1
ATOM 743 O O . ASP A 1 94 ? -7.207 -2.129 11.805 1.00 92.56 94 ASP A O 1
ATOM 747 N N . GLY A 1 95 ? -6.974 -1.187 9.763 1.00 91.81 95 GLY A N 1
ATOM 748 C CA . GLY A 1 95 ? -7.468 0.148 10.069 1.00 91.81 95 GLY A CA 1
ATOM 749 C C . GLY A 1 95 ? -6.388 1.221 10.243 1.00 91.81 95 GLY A C 1
ATOM 750 O O . GLY A 1 95 ? -6.735 2.336 10.664 1.00 91.81 95 GLY A O 1
ATOM 751 N N . ILE A 1 96 ? -5.117 0.930 9.970 1.00 92.44 96 ILE A N 1
ATOM 752 C CA . ILE A 1 96 ? -4.027 1.907 9.866 1.00 92.44 96 ILE A CA 1
ATOM 753 C C . ILE A 1 96 ? -3.569 1.954 8.413 1.00 92.44 96 ILE A C 1
ATOM 755 O O . ILE A 1 96 ? -3.472 0.927 7.772 1.00 92.44 96 ILE A O 1
ATOM 759 N N . ASN A 1 97 ? -3.328 3.154 7.884 1.00 96.06 97 ASN A N 1
ATOM 760 C CA . ASN A 1 97 ? -2.829 3.271 6.523 1.00 96.06 97 ASN A CA 1
ATOM 761 C C . ASN A 1 97 ? -1.321 3.012 6.426 1.00 96.06 97 ASN A C 1
ATOM 763 O O . ASN A 1 97 ? -0.581 3.338 7.366 1.00 96.06 97 ASN A O 1
ATOM 767 N N . ASP A 1 98 ? -0.874 2.523 5.276 1.00 97.38 98 ASP A N 1
ATOM 768 C CA . ASP A 1 98 ? 0.489 2.037 5.043 1.00 97.38 98 ASP A CA 1
ATOM 769 C C . ASP A 1 98 ? 1.534 3.126 5.322 1.00 97.38 98 ASP A C 1
ATOM 771 O O . ASP A 1 98 ? 2.497 2.913 6.075 1.00 97.38 98 ASP A O 1
ATOM 775 N N . PHE A 1 99 ? 1.287 4.356 4.852 1.00 97.12 99 PHE A N 1
ATOM 776 C CA . PHE A 1 99 ? 2.120 5.526 5.137 1.00 97.12 99 PHE A CA 1
ATOM 777 C C . PHE A 1 99 ? 2.402 5.689 6.636 1.00 97.12 99 PHE A C 1
ATOM 779 O O . PHE A 1 99 ? 3.519 6.014 7.057 1.00 97.12 99 PHE A O 1
ATOM 786 N N . LYS A 1 100 ? 1.378 5.514 7.476 1.00 95.56 100 LYS A N 1
ATOM 787 C CA . LYS A 1 100 ? 1.486 5.725 8.922 1.00 95.56 100 LYS A CA 1
ATOM 788 C C . LYS A 1 100 ? 2.180 4.561 9.606 1.00 95.56 100 LYS A C 1
ATOM 790 O O . LYS A 1 100 ? 2.915 4.796 10.571 1.00 95.56 100 LYS A O 1
ATOM 795 N N . GLU A 1 101 ? 1.965 3.347 9.128 1.00 95.12 101 GLU A N 1
ATOM 796 C CA . GLU A 1 101 ? 2.690 2.174 9.602 1.00 95.12 101 GLU A CA 1
ATOM 797 C C . GLU A 1 101 ? 4.189 2.334 9.389 1.00 95.12 101 GLU A C 1
ATOM 799 O O . GLU A 1 101 ? 4.952 2.262 10.357 1.00 95.12 101 GLU A O 1
ATOM 804 N N . ILE A 1 102 ? 4.593 2.710 8.177 1.00 94.62 102 ILE A N 1
ATOM 805 C CA . ILE A 1 102 ? 5.996 2.905 7.808 1.00 94.62 102 ILE A CA 1
ATOM 806 C C . ILE A 1 102 ? 6.604 4.112 8.539 1.00 94.62 102 ILE A C 1
ATOM 808 O O . ILE A 1 102 ? 7.620 3.981 9.226 1.00 94.62 102 ILE A O 1
ATOM 812 N N . ASN A 1 103 ? 5.983 5.294 8.446 1.00 94.06 103 ASN A N 1
ATOM 813 C CA . ASN A 1 103 ? 6.628 6.547 8.867 1.00 94.06 103 ASN A CA 1
ATOM 814 C C . ASN A 1 103 ? 6.395 6.933 10.331 1.00 94.06 103 ASN A C 1
ATOM 816 O O . ASN A 1 103 ? 7.176 7.699 10.898 1.00 94.06 103 ASN A O 1
ATOM 820 N N . SER A 1 104 ? 5.309 6.465 10.953 1.00 91.19 104 SER A N 1
ATOM 821 C CA . SER A 1 104 ? 4.958 6.865 12.326 1.00 91.19 104 SER A CA 1
ATOM 822 C C . SER A 1 104 ? 5.121 5.745 13.344 1.00 91.19 104 SER A C 1
ATOM 824 O O . SER A 1 104 ? 5.448 6.024 14.499 1.00 91.19 104 SER A O 1
ATOM 826 N N . LEU A 1 105 ? 4.856 4.498 12.953 1.00 88.31 105 LEU A N 1
ATOM 827 C CA . LEU A 1 105 ? 4.840 3.356 13.870 1.00 88.31 105 LEU A CA 1
ATOM 828 C C . LEU A 1 105 ? 6.065 2.452 13.714 1.00 88.31 105 LEU A C 1
ATOM 830 O O . LEU A 1 105 ? 6.442 1.795 14.686 1.00 88.31 105 LEU A O 1
ATOM 834 N N . GLY A 1 106 ? 6.686 2.433 12.532 1.00 88.69 106 GLY A N 1
ATOM 835 C CA . GLY A 1 106 ? 7.700 1.444 12.175 1.00 88.69 106 GLY A CA 1
ATOM 836 C C . GLY A 1 106 ? 7.144 0.018 12.204 1.00 88.69 106 GLY A C 1
ATOM 837 O O . GLY A 1 106 ? 7.860 -0.901 12.609 1.00 88.69 106 GLY A O 1
ATOM 838 N N . SER A 1 107 ? 5.855 -0.148 11.885 1.00 89.94 107 SER A N 1
ATOM 839 C CA . SER A 1 107 ? 5.204 -1.452 11.737 1.00 89.94 107 SER A CA 1
ATOM 840 C C . SER A 1 107 ? 5.287 -1.952 10.294 1.00 89.94 107 SER A C 1
ATOM 842 O O . SER A 1 107 ? 5.760 -1.252 9.404 1.00 89.94 107 SER A O 1
ATOM 844 N N . ASP A 1 108 ? 4.912 -3.214 10.110 1.00 93.69 108 ASP A N 1
ATOM 845 C CA . ASP A 1 108 ? 4.887 -3.889 8.815 1.00 93.69 108 ASP A CA 1
ATOM 846 C C . ASP A 1 108 ? 3.492 -3.688 8.196 1.00 93.69 108 ASP A C 1
ATOM 848 O O . ASP A 1 108 ? 2.549 -4.243 8.767 1.00 93.69 108 ASP A O 1
ATOM 852 N N . PRO A 1 109 ? 3.364 -2.938 7.079 1.00 95.12 109 PRO A N 1
ATOM 853 C CA . PRO A 1 109 ? 2.076 -2.581 6.465 1.00 95.12 109 PRO A CA 1
ATOM 854 C C . PRO A 1 109 ? 1.331 -3.768 5.836 1.00 95.12 109 PRO A C 1
ATOM 856 O O . PRO A 1 109 ? 0.196 -3.661 5.386 1.00 95.12 109 PRO A O 1
ATOM 859 N N . LEU A 1 110 ? 1.973 -4.938 5.780 1.00 95.81 110 LEU A N 1
ATOM 860 C CA . LEU A 1 110 ? 1.387 -6.162 5.238 1.00 95.81 110 LEU A CA 1
ATOM 861 C C . LEU A 1 110 ? 0.922 -7.116 6.345 1.00 95.81 110 LEU A C 1
ATOM 863 O O . LEU A 1 110 ? 0.570 -8.277 6.079 1.00 95.81 110 LEU A O 1
ATOM 867 N N . LYS A 1 111 ? 0.948 -6.678 7.610 1.00 94.56 111 LYS A N 1
ATOM 868 C CA . LYS A 1 111 ? 0.744 -7.550 8.764 1.00 94.56 111 LYS A CA 1
ATOM 869 C C . LYS A 1 111 ? -0.167 -6.959 9.837 1.00 94.56 111 LYS A C 1
ATOM 871 O O . LYS A 1 111 ? 0.289 -6.409 10.842 1.00 94.56 111 LYS A O 1
ATOM 876 N N . LYS A 1 112 ? -1.426 -7.410 9.763 1.00 90.50 112 LYS A N 1
ATOM 877 C CA . LYS A 1 112 ? -2.514 -6.995 10.658 1.00 90.50 112 LYS A CA 1
ATOM 878 C C . LYS A 1 112 ? -2.109 -6.812 12.113 1.00 90.50 112 LYS A C 1
ATOM 880 O O . LYS A 1 112 ? -1.912 -7.789 12.862 1.00 90.50 112 LYS A O 1
ATOM 885 N N . ASN A 1 113 ? -2.160 -5.575 12.573 1.00 81.94 113 ASN A N 1
ATOM 886 C CA . ASN A 1 113 ? -1.997 -5.193 13.956 1.00 81.94 113 ASN A CA 1
ATOM 887 C C . ASN A 1 113 ? -3.253 -5.524 14.774 1.00 81.94 113 ASN A C 1
ATOM 889 O O . ASN A 1 113 ? -4.254 -4.808 14.858 1.00 81.94 113 ASN A O 1
ATOM 893 N N . ARG A 1 114 ? -3.185 -6.644 15.497 1.00 76.56 114 ARG A N 1
ATOM 894 C CA . ARG A 1 114 ? -4.294 -7.114 16.347 1.00 76.56 114 ARG A CA 1
ATOM 895 C C . ARG A 1 114 ? -4.515 -6.290 17.621 1.00 76.56 114 ARG A C 1
ATOM 897 O O . ARG A 1 114 ? -5.460 -6.576 18.357 1.00 76.56 114 ARG A O 1
ATOM 904 N N . ILE A 1 115 ? -3.668 -5.302 17.912 1.00 69.69 115 ILE A N 1
ATOM 905 C CA . ILE A 1 115 ? -3.719 -4.527 19.164 1.00 69.69 115 ILE A CA 1
ATOM 906 C C . ILE A 1 115 ? -4.697 -3.339 19.063 1.00 69.69 115 ILE A C 1
ATOM 908 O O . ILE A 1 115 ? -5.170 -2.840 20.084 1.00 69.69 115 ILE A O 1
ATOM 912 N N . ILE A 1 116 ? -5.101 -2.924 17.861 1.00 67.12 116 ILE A N 1
ATOM 913 C CA . ILE A 1 116 ? -5.979 -1.755 17.666 1.00 67.12 116 ILE A CA 1
ATOM 914 C C . ILE A 1 116 ? -7.421 -2.040 18.108 1.00 67.12 116 ILE A C 1
ATOM 916 O O . ILE A 1 116 ? -8.050 -1.228 18.791 1.00 67.12 116 ILE A O 1
ATOM 920 N N . TRP A 1 117 ? -7.943 -3.225 17.778 1.00 66.44 117 TRP A N 1
ATOM 921 C CA . TRP A 1 117 ? -9.300 -3.643 18.135 1.00 66.44 117 TRP A CA 1
ATOM 922 C C . TRP A 1 117 ? -9.605 -3.495 19.637 1.00 66.44 117 TRP A C 1
ATOM 924 O O . TRP A 1 117 ? -10.605 -2.853 19.972 1.00 66.44 117 TRP A O 1
ATOM 934 N N . PRO A 1 118 ? -8.774 -3.993 20.577 1.00 64.62 118 PRO A N 1
ATOM 935 C CA . PRO A 1 118 ? -9.036 -3.778 21.996 1.00 64.62 118 PRO A CA 1
ATOM 936 C C . PRO A 1 118 ? -8.993 -2.297 22.405 1.00 64.62 118 PRO A C 1
ATOM 938 O O . PRO A 1 118 ? -9.807 -1.898 23.234 1.00 64.62 118 PRO A O 1
ATOM 941 N N . LEU A 1 119 ? -8.144 -1.452 21.812 1.00 70.12 119 LEU A N 1
ATOM 942 C CA . LEU A 1 119 ? -8.086 -0.017 22.143 1.00 70.12 119 LEU A CA 1
ATOM 943 C C . LEU A 1 119 ? -9.390 0.729 21.819 1.00 70.12 119 LEU A C 1
ATOM 945 O O . LEU A 1 119 ? -9.780 1.617 22.575 1.00 70.12 119 LEU A O 1
ATOM 949 N N . ILE A 1 120 ? -10.085 0.351 20.744 1.00 73.06 120 ILE A N 1
ATOM 950 C CA . ILE A 1 120 ? -11.383 0.936 20.366 1.00 73.06 120 ILE A CA 1
ATOM 951 C C . ILE A 1 120 ? -12.534 0.280 21.143 1.00 73.06 120 ILE A C 1
ATOM 953 O O . ILE A 1 120 ? -13.450 0.968 21.601 1.00 73.06 120 ILE A O 1
ATOM 957 N N . TYR A 1 121 ? -12.496 -1.040 21.349 1.00 80.25 121 TYR A N 1
ATOM 958 C CA . TYR A 1 121 ? -13.573 -1.753 22.041 1.00 80.25 121 TYR A CA 1
ATOM 959 C C . TYR A 1 121 ? -13.606 -1.507 23.551 1.00 80.25 121 TYR A C 1
ATOM 961 O O . TYR A 1 121 ? -14.695 -1.457 24.117 1.00 80.25 121 TYR A O 1
ATOM 969 N N . ILE A 1 122 ? -12.463 -1.322 24.217 1.00 86.06 122 ILE A N 1
ATOM 970 C CA . ILE A 1 122 ? -12.400 -1.071 25.665 1.00 86.06 122 ILE A CA 1
ATOM 971 C C . ILE A 1 122 ? -13.215 0.169 26.084 1.00 86.06 122 ILE A C 1
ATOM 973 O O . ILE A 1 122 ? -14.071 0.026 26.959 1.00 86.06 122 ILE A O 1
ATOM 977 N N . PRO A 1 123 ? -1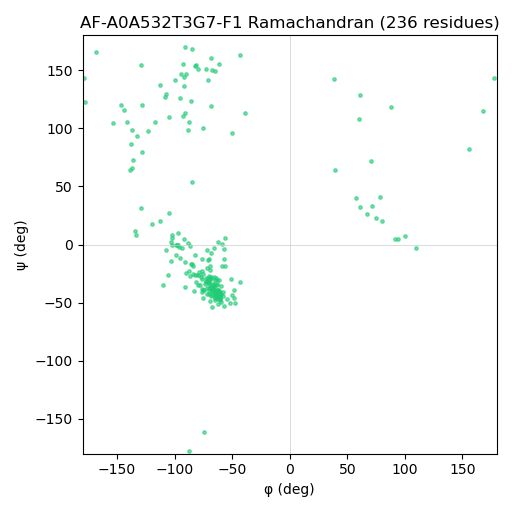3.043 1.371 25.494 1.00 90.38 123 PRO A N 1
ATOM 978 C CA . PRO A 1 123 ? -13.832 2.538 25.885 1.00 90.38 123 PRO A CA 1
ATOM 979 C C . PRO A 1 123 ? -15.319 2.365 25.556 1.00 90.38 123 PRO A C 1
ATOM 981 O O . PRO A 1 123 ? -16.164 2.746 26.365 1.00 90.38 123 PRO A O 1
ATOM 984 N N . VAL A 1 124 ? -15.658 1.733 24.428 1.00 91.12 124 VAL A N 1
ATOM 985 C CA . VAL A 1 124 ? -17.054 1.425 24.070 1.00 91.12 124 VAL A CA 1
ATOM 986 C C . VAL A 1 124 ? -17.684 0.468 25.086 1.00 91.12 124 VAL A C 1
ATOM 988 O O . VAL A 1 124 ? -18.806 0.698 25.535 1.00 91.12 124 VAL A O 1
ATOM 991 N N . LEU A 1 125 ? -16.952 -0.565 25.510 1.00 93.31 125 LEU A N 1
ATOM 992 C CA . LEU A 1 125 ? -17.385 -1.521 26.526 1.00 93.31 125 LEU A CA 1
ATOM 993 C C . LEU A 1 125 ? -17.558 -0.850 27.893 1.00 93.31 125 LEU A C 1
ATOM 995 O O . LEU A 1 125 ? -18.535 -1.129 28.585 1.00 93.31 125 LEU A O 1
ATOM 999 N N . ILE A 1 126 ? -16.654 0.058 28.271 1.00 94.56 126 ILE A N 1
ATOM 1000 C CA . ILE A 1 126 ? -16.762 0.841 29.510 1.00 94.56 126 ILE A CA 1
ATOM 1001 C C . ILE A 1 126 ? -18.016 1.720 29.470 1.00 94.56 126 ILE A C 1
ATOM 1003 O O . ILE A 1 126 ? -18.793 1.715 30.423 1.00 94.56 126 ILE A O 1
ATOM 1007 N N . ILE A 1 127 ? -18.263 2.429 28.364 1.00 95.56 127 ILE A N 1
ATOM 1008 C CA . ILE A 1 127 ? -19.470 3.252 28.186 1.00 95.56 127 ILE A CA 1
ATOM 1009 C C . ILE A 1 127 ? -20.730 2.381 28.260 1.00 95.56 127 ILE A C 1
ATOM 1011 O O . IL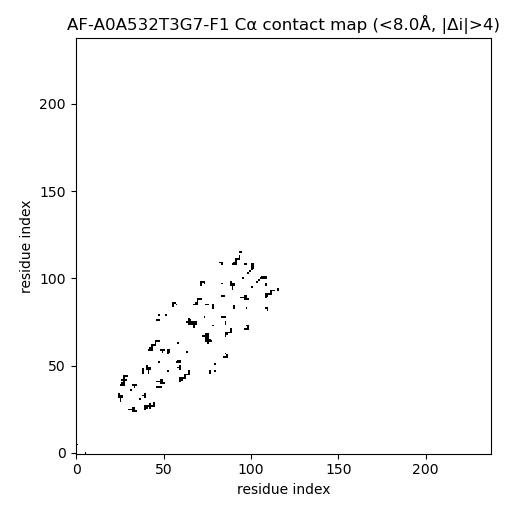E A 1 127 ? -21.695 2.745 28.935 1.00 95.56 127 ILE A O 1
ATOM 1015 N N . PHE A 1 128 ? -20.713 1.214 27.617 1.00 96.25 128 PHE A N 1
ATOM 1016 C CA . PHE A 1 128 ? -21.811 0.254 27.668 1.00 96.25 128 PHE A CA 1
ATOM 1017 C C . PHE A 1 128 ? -22.059 -0.261 29.094 1.00 96.25 128 PHE A C 1
ATOM 1019 O O . PHE A 1 128 ? -23.201 -0.270 29.550 1.00 96.25 128 PHE A O 1
ATOM 1026 N N . LEU A 1 129 ? -21.007 -0.615 29.837 1.00 97.00 129 LEU A N 1
ATOM 1027 C CA . LEU A 1 129 ? -21.106 -1.029 31.240 1.00 97.00 129 LEU A CA 1
ATOM 1028 C C . LEU A 1 129 ? -21.693 0.076 32.121 1.00 97.00 129 LEU A C 1
ATOM 1030 O O . LEU A 1 129 ? -22.611 -0.183 32.898 1.00 97.00 129 LEU A O 1
ATOM 1034 N N . VAL A 1 130 ? -21.223 1.316 31.968 1.00 97.38 130 VAL A N 1
ATOM 1035 C CA . VAL A 1 130 ? -21.764 2.479 32.691 1.00 97.38 130 VAL A CA 1
ATOM 1036 C C . VAL A 1 130 ? -23.244 2.685 32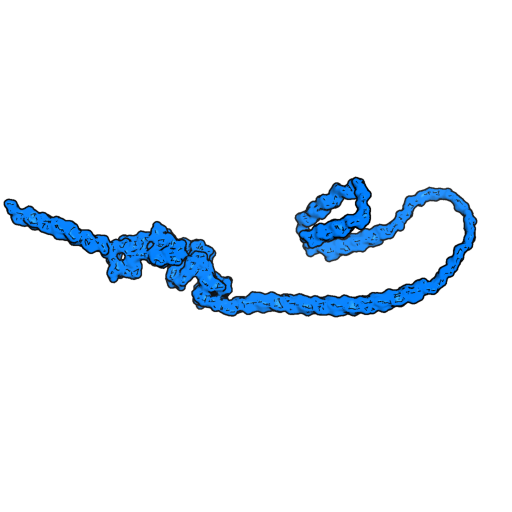.361 1.00 97.38 130 VAL A C 1
ATOM 1038 O O . VAL A 1 130 ? -24.045 2.948 33.259 1.00 97.38 130 VAL A O 1
ATOM 1041 N N . PHE A 1 131 ? -23.635 2.511 31.098 1.00 97.19 131 PHE A N 1
ATOM 1042 C CA . PHE A 1 131 ? -25.030 2.594 30.674 1.00 97.19 131 PHE A CA 1
ATOM 1043 C C . PHE A 1 131 ? -25.899 1.495 31.301 1.00 97.19 131 PHE A C 1
ATOM 1045 O O . PHE A 1 131 ? -26.986 1.787 31.798 1.00 97.19 131 PHE A O 1
ATOM 1052 N N . VAL A 1 132 ? -25.422 0.249 31.346 1.00 97.19 132 VAL A N 1
ATOM 1053 C CA . VAL A 1 132 ? -26.135 -0.865 31.995 1.00 97.19 132 VAL A CA 1
ATOM 1054 C C . VAL A 1 132 ? -26.310 -0.608 33.494 1.00 97.19 132 VAL A C 1
ATOM 1056 O O . VAL A 1 132 ? -27.411 -0.784 34.018 1.00 97.19 132 VAL A O 1
ATOM 1059 N N . ILE A 1 133 ? -25.267 -0.127 34.176 1.00 97.00 133 ILE A N 1
ATOM 1060 C CA . ILE A 1 133 ? -25.339 0.254 35.595 1.00 97.00 133 ILE A CA 1
ATOM 1061 C C . ILE A 1 133 ? -26.369 1.374 35.793 1.00 97.00 133 ILE A C 1
ATOM 1063 O O . ILE A 1 133 ? -27.213 1.293 36.685 1.00 97.00 133 ILE A O 1
ATOM 1067 N N . PHE A 1 134 ? -26.369 2.387 34.925 1.00 96.81 134 PHE A N 1
ATOM 1068 C CA . PHE A 1 134 ? -27.355 3.466 34.959 1.00 96.81 134 PHE A CA 1
ATOM 1069 C C . PHE A 1 134 ? -28.794 2.960 34.770 1.00 96.81 134 PHE A C 1
ATOM 1071 O O . PHE A 1 134 ? -29.697 3.384 35.496 1.00 96.81 134 PHE A O 1
ATOM 1078 N N . LEU A 1 135 ? -29.025 2.038 33.827 1.00 96.00 135 LEU A N 1
ATOM 1079 C CA . LEU A 1 135 ? -30.337 1.412 33.641 1.00 96.00 135 LEU A CA 1
ATOM 1080 C C . LEU A 1 135 ? -30.778 0.646 34.889 1.00 96.00 135 LEU A C 1
ATOM 1082 O O . LEU A 1 135 ? -31.949 0.718 35.260 1.00 96.00 135 LEU A O 1
ATOM 1086 N N . PHE A 1 136 ? -29.852 -0.052 35.545 1.00 95.69 136 PHE A N 1
ATOM 1087 C CA . PHE A 1 136 ? -30.136 -0.795 36.767 1.00 95.69 136 PHE A CA 1
ATOM 1088 C C . PHE A 1 136 ? -30.532 0.132 37.922 1.00 95.69 136 PHE A C 1
ATOM 1090 O O . PHE A 1 136 ? -31.552 -0.097 38.575 1.00 95.69 136 PHE A O 1
ATOM 1097 N N . GLU A 1 137 ? -29.792 1.224 38.128 1.00 94.25 137 GLU A N 1
ATOM 1098 C CA . GLU A 1 137 ? -30.134 2.240 39.133 1.00 94.25 137 GLU A CA 1
ATOM 1099 C C . GLU A 1 137 ? -31.490 2.892 38.840 1.00 94.25 137 GLU A C 1
ATOM 1101 O O . GLU A 1 137 ? -32.330 3.031 39.733 1.00 94.25 137 GLU A O 1
ATOM 1106 N N . LYS A 1 138 ? -31.764 3.216 37.572 1.00 92.69 138 LYS A N 1
ATOM 1107 C CA . LYS A 1 138 ? -33.065 3.750 37.153 1.00 92.69 138 LYS A CA 1
ATOM 1108 C C . LYS A 1 138 ? -34.203 2.766 37.439 1.00 92.69 138 LYS A C 1
ATOM 1110 O O . LYS A 1 138 ? -35.212 3.152 38.024 1.00 92.69 138 LYS A O 1
ATOM 1115 N N . TYR A 1 139 ? -34.030 1.497 37.076 1.00 94.62 139 TYR A N 1
ATOM 1116 C CA . TYR A 1 139 ? -35.027 0.452 37.310 1.00 94.62 139 TYR A CA 1
ATOM 1117 C C . TYR A 1 139 ? -35.307 0.251 38.807 1.00 94.62 139 TYR A C 1
ATOM 1119 O O . TYR A 1 139 ? -36.462 0.136 39.224 1.00 94.62 139 TYR A O 1
ATOM 1127 N N . LYS A 1 140 ? -34.257 0.281 39.639 1.00 94.06 140 LYS A N 1
ATOM 1128 C CA . LYS A 1 140 ? -34.377 0.197 41.099 1.00 94.06 140 LYS A CA 1
ATOM 1129 C C . LYS A 1 140 ? -35.172 1.372 41.678 1.00 94.06 140 LYS A C 1
ATOM 1131 O O . LYS A 1 140 ? -36.018 1.164 42.550 1.00 94.06 140 LYS A O 1
ATOM 1136 N N . LEU A 1 141 ? -34.942 2.592 41.184 1.00 87.00 141 LEU A N 1
ATOM 1137 C CA . LEU A 1 141 ? -35.706 3.778 41.590 1.00 87.00 141 LEU A CA 1
ATOM 1138 C C . LEU A 1 141 ? -37.187 3.668 41.212 1.00 87.00 141 LEU A C 1
ATOM 1140 O O . LEU A 1 141 ? -38.041 3.994 42.039 1.00 87.00 141 LEU A O 1
ATOM 1144 N N . ASP A 1 142 ? -37.499 3.169 40.016 1.00 91.81 142 ASP A N 1
ATOM 1145 C CA . ASP A 1 142 ? -38.879 3.015 39.544 1.00 91.81 142 ASP A CA 1
ATOM 1146 C C . ASP A 1 142 ? -39.687 2.042 40.426 1.00 91.81 142 ASP A C 1
ATOM 1148 O O . ASP A 1 142 ? -40.841 2.326 40.761 1.00 91.81 142 ASP A O 1
ATOM 1152 N N . ILE A 1 143 ? -39.078 0.938 40.882 1.00 90.50 143 ILE A N 1
ATOM 1153 C CA . ILE A 1 143 ? -39.715 -0.005 41.822 1.00 90.50 143 ILE A CA 1
ATOM 1154 C C . ILE A 1 143 ? -40.036 0.683 43.155 1.00 90.50 143 ILE A C 1
ATOM 1156 O O . ILE A 1 143 ? -41.179 0.642 43.618 1.00 90.50 143 ILE A O 1
ATOM 1160 N N . ILE A 1 144 ? -39.052 1.359 43.757 1.00 91.12 144 ILE A N 1
ATOM 1161 C CA . ILE A 1 144 ? -39.218 2.037 45.053 1.00 91.12 144 ILE A CA 1
ATOM 1162 C C . ILE A 1 144 ? -40.272 3.151 44.959 1.00 91.12 144 ILE A C 1
ATOM 1164 O O . ILE A 1 144 ? -41.076 3.342 45.878 1.00 91.12 144 ILE A O 1
ATOM 1168 N N . LEU A 1 145 ? -40.285 3.900 43.853 1.00 85.75 145 LEU A N 1
ATOM 1169 C CA . LEU A 1 145 ? -41.279 4.941 43.600 1.00 85.75 145 LEU A CA 1
ATOM 1170 C C . LEU A 1 145 ? -42.684 4.353 43.475 1.00 85.75 145 LEU A C 1
ATOM 1172 O O . LEU A 1 145 ? -43.610 4.892 44.083 1.00 85.75 145 LEU A O 1
ATOM 1176 N N . LYS A 1 146 ? -42.841 3.233 42.760 1.00 90.62 146 LYS A N 1
ATOM 1177 C CA . LYS A 1 146 ? -44.130 2.548 42.613 1.00 90.62 146 LYS A CA 1
ATOM 1178 C C . LYS A 1 146 ? -44.670 2.069 43.962 1.00 90.62 146 LYS A C 1
ATOM 1180 O O . LYS A 1 146 ? -45.825 2.339 44.279 1.00 90.62 146 LYS A O 1
ATOM 1185 N N . GLU A 1 147 ? -43.831 1.463 44.804 1.00 92.00 147 GLU A N 1
ATOM 1186 C CA . GLU A 1 147 ? -44.232 1.046 46.157 1.00 92.00 147 GLU A CA 1
ATOM 1187 C C . GLU A 1 147 ? -44.660 2.224 47.047 1.00 92.00 147 GLU A C 1
ATOM 1189 O O . GLU A 1 147 ? -45.663 2.143 47.764 1.00 92.00 147 GLU A O 1
ATOM 1194 N N . LYS A 1 148 ? -43.916 3.340 47.018 1.00 90.44 148 LYS A N 1
ATOM 1195 C CA . LYS A 1 148 ? -44.279 4.548 47.779 1.00 90.44 148 LYS A CA 1
ATOM 1196 C C . LYS A 1 148 ? -45.578 5.166 47.270 1.00 90.44 148 LYS A C 1
ATOM 1198 O O . LYS A 1 148 ? -46.393 5.609 48.079 1.00 90.44 148 LYS A O 1
ATOM 1203 N N . PHE A 1 149 ? -45.781 5.187 45.957 1.00 89.38 149 PHE A N 1
ATOM 1204 C CA . PHE A 1 149 ? -46.984 5.728 45.334 1.00 89.38 149 PHE A CA 1
ATOM 1205 C C . PHE A 1 149 ? -48.222 4.907 45.712 1.00 89.38 149 PHE A C 1
ATOM 1207 O O . PHE A 1 149 ? -49.188 5.476 46.209 1.00 89.38 149 PHE A O 1
ATOM 1214 N N . GLU A 1 150 ? -48.171 3.576 45.623 1.00 89.00 150 GLU A N 1
ATOM 1215 C CA . GLU A 1 150 ? -49.280 2.702 46.045 1.00 89.00 150 GLU A CA 1
ATOM 1216 C C . GLU A 1 150 ? -49.658 2.910 47.526 1.00 89.00 150 GLU A C 1
ATOM 1218 O O . GLU A 1 150 ? -50.839 3.023 47.874 1.00 89.00 150 GLU A O 1
ATOM 1223 N N . LYS A 1 151 ? -48.666 3.081 48.415 1.00 87.12 151 LYS A N 1
ATOM 1224 C CA . LYS A 1 151 ? -48.909 3.418 49.833 1.00 87.12 151 LYS A CA 1
ATOM 1225 C C . LYS A 1 151 ? -49.599 4.779 50.008 1.00 87.12 151 LYS A C 1
ATOM 1227 O O . LYS A 1 151 ? -50.481 4.915 50.858 1.00 87.12 151 LYS A O 1
ATOM 1232 N N . LEU A 1 152 ? -49.234 5.786 49.213 1.00 82.19 152 LEU A N 1
ATOM 1233 C CA . LEU A 1 152 ? -49.860 7.117 49.245 1.00 82.19 152 LEU A CA 1
ATOM 1234 C C . LEU A 1 152 ? -51.301 7.102 48.703 1.00 82.19 152 LEU A C 1
ATOM 1236 O O . LEU A 1 152 ? -52.178 7.769 49.261 1.00 82.19 152 LEU A O 1
ATOM 1240 N N . PHE A 1 153 ? -51.572 6.308 47.663 1.00 81.94 153 PHE A N 1
ATOM 1241 C CA . PHE A 1 153 ? -52.916 6.138 47.096 1.00 81.94 153 PHE A CA 1
ATOM 1242 C C . PHE A 1 153 ? -53.853 5.348 48.015 1.00 81.94 153 PHE A C 1
ATOM 1244 O O . PHE A 1 153 ? -55.049 5.636 48.094 1.00 81.94 153 PHE A O 1
ATOM 1251 N N . SER A 1 154 ? -53.307 4.402 48.777 1.00 74.00 154 SER A N 1
ATOM 1252 C CA . SER A 1 154 ? -54.059 3.654 49.789 1.00 74.00 154 SER A CA 1
ATOM 1253 C C . SER A 1 154 ? -54.567 4.575 50.910 1.00 74.00 154 SER A C 1
ATOM 1255 O O . SER A 1 154 ? -55.753 4.561 51.235 1.00 74.00 154 SER A O 1
ATOM 1257 N N . ARG A 1 155 ? -53.709 5.472 51.421 1.00 67.81 155 ARG A N 1
ATOM 1258 C CA . ARG A 1 155 ? -54.070 6.447 52.475 1.00 67.81 155 ARG A CA 1
ATOM 1259 C C . ARG A 1 155 ? -55.103 7.486 52.028 1.00 67.81 155 ARG A C 1
ATOM 1261 O O . ARG A 1 155 ? -55.934 7.927 52.817 1.00 67.81 155 ARG A O 1
ATOM 1268 N N . THR A 1 156 ? -55.074 7.892 50.761 1.00 58.19 156 THR A N 1
ATOM 1269 C CA . THR A 1 156 ? -56.034 8.869 50.214 1.00 58.19 156 THR A CA 1
ATOM 1270 C C . THR A 1 156 ? -57.405 8.257 49.918 1.00 58.19 156 THR A C 1
ATOM 1272 O O . THR A 1 156 ? -58.412 8.956 50.034 1.00 58.19 156 THR A O 1
ATOM 1275 N N . LYS A 1 157 ? -57.484 6.953 49.609 1.00 57.50 157 LYS A N 1
ATOM 1276 C CA . LYS A 1 157 ? -58.760 6.221 49.512 1.00 57.50 157 LYS A CA 1
ATOM 1277 C C . LYS A 1 157 ? -59.459 6.055 50.865 1.00 57.50 157 LYS A C 1
ATOM 1279 O O . LYS A 1 157 ? -60.683 6.152 50.908 1.00 57.50 157 LYS A O 1
ATOM 1284 N N . GLU A 1 158 ? -58.713 5.850 51.950 1.00 58.06 158 GLU A N 1
ATOM 1285 C CA . GLU A 1 158 ? -59.274 5.782 53.310 1.00 58.06 158 GLU A CA 1
ATOM 1286 C C . GLU A 1 158 ? -59.817 7.136 53.788 1.00 58.06 158 GLU A C 1
ATOM 1288 O O . GLU A 1 158 ? -60.949 7.212 54.265 1.00 58.06 158 GLU A O 1
ATOM 1293 N N . ASN A 1 159 ? -59.085 8.231 53.559 1.00 53.38 159 ASN A N 1
ATOM 1294 C CA . ASN A 1 159 ? -59.506 9.567 54.001 1.00 53.38 159 ASN A CA 1
ATOM 1295 C C . ASN A 1 159 ? -60.702 10.159 53.225 1.00 53.38 159 ASN A C 1
ATOM 1297 O O . ASN A 1 159 ? -61.299 11.130 53.682 1.00 53.38 159 ASN A O 1
ATOM 1301 N N . LYS A 1 160 ? -61.097 9.590 52.075 1.00 52.84 160 LYS A N 1
ATOM 1302 C CA . LYS A 1 160 ? -62.258 10.058 51.286 1.00 52.84 160 LYS A CA 1
ATOM 1303 C C . LYS A 1 160 ? -63.594 9.413 51.704 1.00 52.84 160 LYS A C 1
ATOM 1305 O O . LYS A 1 160 ? -64.623 9.706 51.103 1.00 52.84 160 LYS A O 1
ATOM 1310 N N . LYS A 1 161 ? -63.610 8.543 52.722 1.00 48.81 161 LYS A N 1
ATOM 1311 C CA . LYS A 1 161 ? -64.829 7.858 53.203 1.00 48.81 161 LYS A CA 1
ATOM 1312 C C . LYS A 1 161 ? -65.587 8.580 54.330 1.00 48.81 161 LYS A C 1
ATOM 1314 O O . LYS A 1 161 ? -66.579 8.037 54.809 1.00 48.81 161 LYS A O 1
ATOM 1319 N N . ILE A 1 162 ? -65.184 9.786 54.739 1.00 45.78 162 ILE A N 1
ATOM 1320 C CA . ILE A 1 162 ? -65.813 10.507 55.860 1.00 45.78 162 ILE A CA 1
ATOM 1321 C C . ILE A 1 162 ? -66.710 11.655 55.353 1.00 45.78 162 ILE A C 1
ATOM 1323 O O . ILE A 1 162 ? -66.236 12.671 54.854 1.00 45.78 162 ILE A O 1
ATOM 1327 N N . SER A 1 163 ? -68.021 11.421 55.521 1.00 41.12 163 SER A N 1
ATOM 1328 C CA . SER A 1 163 ? -69.179 12.337 55.606 1.00 41.12 163 SER A CA 1
ATOM 1329 C C . SER A 1 163 ? -69.529 13.271 54.432 1.00 41.12 163 SER A C 1
ATOM 1331 O O . SER A 1 163 ? -68.941 14.332 54.250 1.00 41.12 163 SER A O 1
ATOM 1333 N N . ILE A 1 164 ? -70.627 12.932 53.745 1.00 38.81 164 ILE A N 1
ATOM 1334 C CA . ILE A 1 164 ? -71.487 13.850 52.979 1.00 38.81 164 ILE A CA 1
ATOM 1335 C C . ILE A 1 164 ? -72.657 14.269 53.894 1.00 38.81 164 ILE A C 1
ATOM 1337 O O . ILE A 1 164 ? -73.369 13.373 54.351 1.00 38.81 164 ILE A O 1
ATOM 1341 N N . PRO A 1 165 ? -72.935 15.568 54.121 1.00 35.88 165 PRO A N 1
ATOM 1342 C CA . PRO A 1 165 ? -74.262 16.039 54.522 1.00 35.88 165 PRO A CA 1
ATOM 1343 C C . PRO A 1 165 ? -75.043 16.610 53.322 1.00 35.88 165 PRO A C 1
ATOM 1345 O O . PRO A 1 165 ? -74.481 17.272 52.450 1.00 35.88 165 PRO A O 1
ATOM 1348 N N . GLN A 1 166 ? -76.351 16.334 53.291 1.00 29.08 166 GLN A N 1
ATOM 1349 C CA . GLN A 1 166 ? -77.331 16.834 52.313 1.00 29.08 166 GLN A CA 1
ATOM 1350 C C . GLN A 1 166 ? -77.612 18.353 52.435 1.00 29.08 166 GLN A C 1
ATOM 1352 O O . GLN A 1 166 ? -77.357 18.926 53.494 1.00 29.08 166 GLN A O 1
ATOM 1357 N N . PRO A 1 167 ? -78.167 19.008 51.387 1.00 41.47 167 PRO A N 1
ATOM 1358 C CA . PRO A 1 167 ? -78.341 20.459 51.331 1.00 41.47 167 PRO A CA 1
ATOM 1359 C C . PRO A 1 167 ? -79.734 20.924 51.799 1.00 41.47 167 PRO A C 1
ATOM 1361 O O . PRO A 1 167 ? -80.741 20.281 51.503 1.00 41.47 167 PRO A O 1
ATOM 1364 N N . SER A 1 168 ? -79.815 22.099 52.431 1.00 27.62 168 SER A N 1
ATOM 1365 C CA . SER A 1 168 ? -81.073 22.831 52.649 1.00 27.62 168 SER A CA 1
ATOM 1366 C C . SER A 1 168 ? -80.875 24.361 52.609 1.00 27.62 168 SER A C 1
ATOM 1368 O O . SER A 1 168 ? -80.091 24.898 53.378 1.00 27.62 168 SER A O 1
ATOM 1370 N N . ASN A 1 169 ? -81.584 25.003 51.656 1.00 28.33 169 ASN A N 1
ATOM 1371 C CA . ASN A 1 169 ? -82.268 26.324 51.632 1.00 28.33 169 ASN A CA 1
ATOM 1372 C C . ASN A 1 169 ? -81.628 27.564 52.324 1.00 28.33 169 ASN A C 1
ATOM 1374 O O . ASN A 1 169 ? -81.129 27.469 53.428 1.00 28.33 169 ASN A O 1
ATOM 1378 N N . GLN A 1 170 ? -81.688 28.812 51.828 1.00 29.02 170 GLN A N 1
ATOM 1379 C CA . GLN A 1 170 ? -82.597 29.493 50.892 1.00 29.02 170 GLN A CA 1
ATOM 1380 C C . GLN A 1 170 ? -82.012 30.872 50.460 1.00 29.02 170 GLN A C 1
ATOM 1382 O O . GLN A 1 170 ? -81.084 31.395 51.067 1.00 29.02 170 GLN A O 1
ATOM 1387 N N . GLN A 1 171 ? -82.610 31.411 49.391 1.00 28.80 171 GLN A N 1
ATOM 1388 C CA . GLN A 1 171 ? -82.524 32.718 48.692 1.00 28.80 171 GLN A CA 1
ATOM 1389 C C . GLN A 1 171 ? -82.473 33.964 49.631 1.00 28.80 171 GLN A C 1
ATOM 1391 O O . GLN A 1 171 ? -82.859 33.841 50.782 1.00 28.80 171 GLN A O 1
ATOM 1396 N N . GLN A 1 172 ? -82.088 35.211 49.288 1.00 26.95 172 GLN A N 1
ATOM 1397 C CA . GLN A 1 172 ? -82.264 36.076 48.097 1.00 26.95 172 GLN A CA 1
ATOM 1398 C C . GLN A 1 172 ? -81.503 37.420 48.391 1.00 26.95 172 GLN A C 1
ATOM 1400 O O . GLN A 1 172 ? -81.461 37.817 49.550 1.00 26.95 172 GLN A O 1
ATOM 1405 N N . ILE A 1 173 ? -80.827 38.132 47.468 1.00 28.94 173 ILE A N 1
ATOM 1406 C CA . ILE A 1 173 ? -81.267 39.376 46.764 1.00 28.94 173 ILE A CA 1
ATOM 1407 C C . ILE A 1 173 ? -80.106 39.873 45.840 1.00 28.94 173 ILE A C 1
ATOM 1409 O O . ILE A 1 173 ? -78.933 39.738 46.168 1.00 28.94 173 ILE A O 1
ATOM 1413 N N . LYS A 1 174 ? -80.491 40.405 44.664 1.00 27.95 174 LYS A N 1
ATOM 1414 C CA . LYS A 1 174 ? -79.776 40.818 43.419 1.00 27.95 174 LYS A CA 1
ATOM 1415 C C . LYS A 1 174 ? -78.944 42.152 43.507 1.00 27.95 174 LYS A C 1
ATOM 1417 O O . LYS A 1 174 ? -78.833 42.694 44.594 1.00 27.95 174 LYS A O 1
ATOM 1422 N N . PRO A 1 175 ? -78.561 42.831 42.386 1.00 38.34 175 PRO A N 1
ATOM 1423 C CA . PRO A 1 175 ? -77.499 42.528 41.400 1.00 38.34 175 PRO A CA 1
ATOM 1424 C C . PRO A 1 175 ? -76.547 43.736 41.141 1.00 38.34 175 PRO A C 1
ATOM 1426 O O . PRO A 1 175 ? -77.002 44.868 41.208 1.00 38.34 175 PRO A O 1
ATOM 1429 N N . THR A 1 176 ? -75.283 43.552 40.720 1.00 23.97 176 THR A N 1
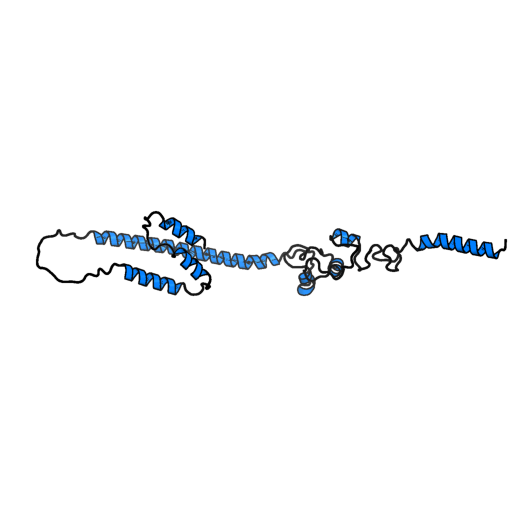ATOM 1430 C CA . THR A 1 176 ? -74.628 44.398 39.675 1.00 23.97 176 THR A CA 1
ATOM 1431 C C . THR A 1 176 ? -73.190 43.962 39.333 1.00 23.97 176 THR A C 1
ATOM 1433 O O . THR A 1 176 ? -72.301 43.949 40.166 1.00 23.97 176 THR A O 1
ATOM 1436 N N . SER A 1 177 ? -73.012 43.671 38.041 1.00 28.16 177 SER A N 1
ATOM 1437 C CA . SER A 1 177 ? -71.856 43.882 37.150 1.00 28.16 177 SER A CA 1
ATOM 1438 C C . SER A 1 177 ? -70.458 43.259 37.372 1.00 28.16 177 SER A C 1
ATOM 1440 O O . SER A 1 177 ? -69.742 43.510 38.332 1.00 28.16 177 SER A O 1
ATOM 1442 N N . SER A 1 178 ? -70.019 42.633 36.273 1.00 30.22 178 SER A N 1
ATOM 1443 C CA . SER A 1 178 ? -68.671 42.227 35.843 1.00 30.22 178 SER A CA 1
ATOM 1444 C C . SER A 1 178 ? -68.137 40.853 36.287 1.00 30.22 178 SER A C 1
ATOM 1446 O O . SER A 1 178 ? -67.989 40.499 37.448 1.00 30.22 178 SER A O 1
ATOM 1448 N N . ARG A 1 179 ? -67.890 40.053 35.249 1.00 32.16 179 ARG A N 1
ATOM 1449 C CA . ARG A 1 179 ? -67.625 38.620 35.182 1.00 32.16 179 ARG A CA 1
ATOM 1450 C C . ARG A 1 179 ? -66.151 38.443 34.833 1.00 32.16 179 ARG A C 1
ATOM 1452 O O . ARG A 1 179 ? -65.738 38.949 33.793 1.00 32.16 179 ARG A O 1
ATOM 1459 N N . LYS A 1 180 ? -65.392 37.667 35.607 1.00 30.09 180 LYS A N 1
ATOM 1460 C CA . LYS A 1 180 ? -64.228 36.928 35.090 1.00 30.09 180 LYS A CA 1
ATOM 1461 C C . LYS A 1 180 ? -63.972 35.693 35.953 1.00 30.09 180 LYS A C 1
ATOM 1463 O O . LYS A 1 180 ? -63.499 35.786 37.077 1.00 30.09 180 LYS A O 1
ATOM 1468 N N . TYR A 1 181 ? -64.341 34.539 35.402 1.00 26.89 181 TYR A N 1
ATOM 1469 C CA . TYR A 1 181 ? -63.899 33.235 35.879 1.00 26.89 181 TYR A CA 1
ATOM 1470 C C . TYR A 1 181 ? -62.403 33.119 35.574 1.00 26.89 181 TYR A C 1
ATOM 1472 O O . TYR A 1 181 ? -62.017 33.198 34.410 1.00 26.89 181 TYR A O 1
ATOM 1480 N N . ILE A 1 182 ? -61.575 32.961 36.604 1.00 35.34 182 ILE A N 1
ATOM 1481 C CA . ILE A 1 182 ? -60.174 32.560 36.457 1.00 35.34 182 ILE A CA 1
ATOM 1482 C C . ILE A 1 182 ? -60.185 31.029 36.471 1.00 35.34 182 ILE A C 1
ATOM 1484 O O . ILE A 1 182 ? -60.349 30.411 37.522 1.00 35.34 182 ILE A O 1
ATOM 1488 N N . THR A 1 183 ? -60.135 30.415 35.290 1.00 38.41 183 THR A N 1
ATOM 1489 C CA . THR A 1 183 ? -59.957 28.968 35.118 1.00 38.41 183 THR A CA 1
ATOM 1490 C C . THR A 1 183 ? -58.516 28.571 35.445 1.00 38.41 183 THR A C 1
ATOM 1492 O O . THR A 1 183 ? -57.587 29.354 35.265 1.00 38.41 183 THR A O 1
ATOM 1495 N N . GLU A 1 184 ? -58.327 27.332 35.907 1.00 45.06 184 GLU A N 1
ATOM 1496 C CA . GLU A 1 184 ? -57.062 26.700 36.330 1.00 45.06 184 GLU A CA 1
ATOM 1497 C C . GLU A 1 184 ? -55.913 26.684 35.289 1.00 45.06 184 GLU A C 1
ATOM 1499 O O . GLU A 1 184 ? -54.840 26.131 35.545 1.00 45.06 184 GLU A O 1
ATOM 1504 N N . ASP A 1 185 ? -56.085 27.332 34.140 1.00 47.19 185 ASP A N 1
ATOM 1505 C CA . ASP A 1 185 ? -55.106 27.410 33.058 1.00 47.19 185 ASP A CA 1
ATOM 1506 C C . ASP A 1 185 ? -53.882 28.278 33.404 1.00 47.19 185 ASP A C 1
ATOM 1508 O O . ASP A 1 185 ? -52.780 28.002 32.926 1.00 47.19 185 ASP A O 1
ATOM 1512 N N . GLU A 1 186 ? -54.002 29.276 34.289 1.00 47.59 186 GLU A N 1
ATOM 1513 C CA . GLU A 1 186 ? -52.859 30.141 34.646 1.00 47.59 186 GLU A CA 1
ATOM 1514 C C . GLU A 1 186 ? -51.786 29.410 35.470 1.00 47.59 186 GLU A C 1
ATOM 1516 O O . GLU A 1 186 ? -50.585 29.649 35.301 1.00 47.59 186 GLU A O 1
ATOM 1521 N N . LYS A 1 187 ? -52.186 28.443 36.308 1.00 45.22 187 LYS A N 1
ATOM 1522 C CA . LYS A 1 187 ? -51.227 27.604 37.046 1.00 45.22 187 LYS A CA 1
ATOM 1523 C C . LYS A 1 187 ? -50.487 26.650 36.111 1.00 45.22 187 LYS A C 1
ATOM 1525 O O . LYS A 1 187 ? -49.270 26.513 36.242 1.00 45.22 187 LYS A O 1
ATOM 1530 N N . LEU A 1 188 ? -51.178 26.062 35.136 1.00 42.44 188 LEU A N 1
ATOM 1531 C CA . LEU A 1 188 ? -50.584 25.171 34.131 1.00 42.44 188 LEU A CA 1
ATOM 1532 C C . LEU A 1 188 ? -49.577 25.899 33.229 1.00 42.44 188 LEU A C 1
ATOM 1534 O O . LEU A 1 188 ? -48.488 25.377 32.979 1.00 42.44 188 LEU A O 1
ATOM 1538 N N . GLN A 1 189 ? -49.878 27.138 32.833 1.00 48.12 189 GLN A N 1
ATOM 1539 C CA . GLN A 1 189 ? -48.963 27.970 32.044 1.00 48.12 189 GLN A CA 1
ATOM 1540 C C . GLN A 1 189 ? -47.689 28.340 32.822 1.00 48.12 189 GLN A C 1
ATOM 1542 O O . GLN A 1 189 ? -46.596 28.340 32.254 1.00 48.12 189 GLN A O 1
ATOM 1547 N N . SER A 1 190 ? -47.786 28.575 34.138 1.00 48.75 190 SER A N 1
ATOM 1548 C CA . SER A 1 190 ? -46.609 28.871 34.974 1.00 48.75 190 SER A CA 1
ATOM 1549 C C . SER A 1 190 ? -45.644 27.681 35.105 1.00 48.75 190 SER A C 1
ATOM 1551 O O . SER A 1 190 ? -44.425 27.864 35.123 1.00 48.75 190 SER A O 1
ATOM 1553 N N . VAL A 1 191 ? -46.172 26.453 35.127 1.00 49.69 191 VAL A N 1
ATOM 1554 C CA . VAL A 1 191 ? -45.377 25.218 35.224 1.00 49.69 191 VAL A CA 1
ATOM 1555 C C . VAL A 1 191 ? -44.720 24.887 33.883 1.00 49.69 191 VAL A C 1
ATOM 1557 O O . VAL A 1 191 ? -43.531 24.562 33.844 1.00 49.69 191 VAL A O 1
ATOM 1560 N N . LEU A 1 192 ? -45.446 25.060 32.773 1.00 43.28 192 LEU A N 1
ATOM 1561 C CA . LEU A 1 192 ? -44.912 24.885 31.419 1.00 43.28 192 LEU A CA 1
ATOM 1562 C C . LEU A 1 192 ? -43.769 25.862 31.125 1.00 43.28 192 LEU A C 1
ATOM 1564 O O . LEU A 1 192 ? -42.710 25.433 30.664 1.00 43.28 192 LEU A O 1
ATOM 1568 N N . LYS A 1 193 ? -43.922 27.140 31.492 1.00 53.75 193 LYS A N 1
ATOM 1569 C CA . LYS A 1 193 ? -42.883 28.168 31.312 1.00 53.75 193 LYS A CA 1
ATOM 1570 C C . LYS A 1 193 ? -41.614 27.887 32.127 1.00 53.75 193 LYS A C 1
ATOM 1572 O O . LYS A 1 193 ? -40.518 28.251 31.713 1.00 53.75 193 LYS A O 1
ATOM 1577 N N . LYS A 1 194 ? -41.749 27.198 33.266 1.00 47.81 194 LYS A N 1
ATOM 1578 C CA . LYS A 1 194 ? -40.619 26.798 34.116 1.00 47.81 194 LYS A CA 1
ATOM 1579 C C . LYS A 1 194 ? -39.899 25.553 33.579 1.00 47.81 194 LYS A C 1
ATOM 1581 O O . LYS A 1 194 ? -38.677 25.479 33.666 1.00 47.81 194 LYS A O 1
ATOM 1586 N N . SER A 1 195 ? -40.631 24.615 32.970 1.00 37.38 195 SER A N 1
ATOM 1587 C CA . SER A 1 195 ? -40.046 23.429 32.324 1.00 37.38 195 SER A CA 1
ATOM 1588 C C . SER A 1 195 ? -39.235 23.759 31.064 1.00 37.38 195 SER A C 1
ATOM 1590 O O . SER A 1 195 ? -38.172 23.176 30.853 1.00 37.38 195 SER A O 1
ATOM 1592 N N . THR A 1 196 ? -39.661 24.750 30.274 1.00 44.16 196 THR A N 1
ATOM 1593 C CA . THR A 1 196 ? -38.940 25.200 29.068 1.00 44.16 196 THR A CA 1
ATOM 1594 C C . THR A 1 196 ? -37.671 25.985 29.395 1.00 44.16 196 THR A C 1
ATOM 1596 O O . THR A 1 196 ? -36.688 25.899 28.663 1.00 44.16 196 THR A O 1
ATOM 1599 N N . GLN A 1 197 ? -37.636 26.679 30.535 1.00 44.91 197 GLN A N 1
ATOM 1600 C CA . GLN A 1 197 ? -36.438 27.375 31.015 1.00 44.91 197 GLN A CA 1
ATOM 1601 C C . GLN A 1 197 ? -35.341 26.415 31.510 1.00 44.91 197 GLN A C 1
ATOM 1603 O O . GLN A 1 197 ? -34.160 26.734 31.404 1.00 44.91 197 GLN A O 1
ATOM 1608 N N . LEU A 1 198 ? -35.716 25.231 32.011 1.00 40.59 198 LEU A N 1
ATOM 1609 C CA . LEU A 1 198 ? -34.779 24.215 32.512 1.00 40.59 198 LEU A CA 1
ATOM 1610 C C . LEU A 1 198 ? -34.141 23.364 31.400 1.00 40.59 198 LEU A C 1
ATOM 1612 O O . LEU A 1 198 ? -33.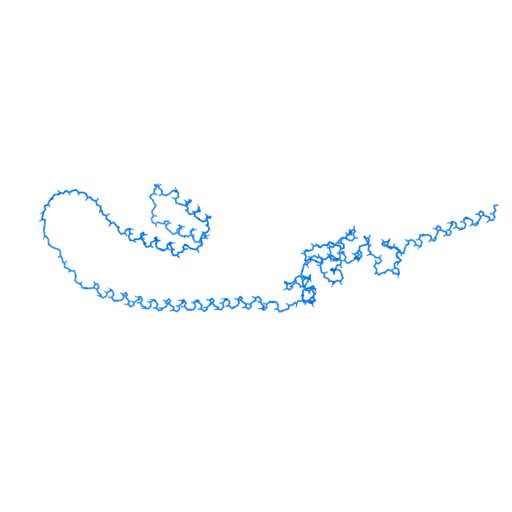018 22.903 31.573 1.00 40.59 198 LEU A O 1
ATOM 1616 N N . TYR A 1 199 ? -34.805 23.211 30.249 1.00 36.59 199 TYR A N 1
ATOM 1617 C CA . TYR A 1 199 ? -34.259 22.506 29.074 1.00 36.59 199 TYR A CA 1
ATOM 1618 C C . TYR A 1 199 ? -33.607 23.436 28.030 1.00 36.59 199 TYR A C 1
ATOM 1620 O O . TYR A 1 199 ? -33.031 22.979 27.045 1.00 36.59 199 TYR A O 1
ATOM 1628 N N . GLY A 1 200 ? -33.638 24.752 28.250 1.00 40.47 200 GLY A N 1
ATOM 1629 C CA . GLY A 1 200 ? -33.129 25.772 27.331 1.00 40.47 200 GLY A CA 1
ATOM 1630 C C . GLY A 1 200 ? -31.627 26.064 27.437 1.00 40.47 200 GLY A C 1
ATOM 1631 O O . GLY A 1 200 ? -31.249 27.222 27.587 1.00 40.47 200 GLY A O 1
ATOM 1632 N N . LYS A 1 201 ? -30.754 25.054 27.334 1.00 47.50 201 LYS A N 1
ATOM 1633 C CA . LYS A 1 201 ? -29.315 25.260 27.051 1.00 47.50 201 LYS A CA 1
ATOM 1634 C C . LYS A 1 201 ? -28.780 24.220 26.061 1.00 47.50 201 LYS A C 1
ATOM 1636 O O . LYS A 1 201 ? -27.928 23.409 26.400 1.00 47.50 201 LYS A O 1
ATOM 1641 N N . LYS A 1 202 ? -29.312 24.275 24.835 1.00 46.94 202 LYS A N 1
ATOM 1642 C CA . LYS A 1 202 ? -28.704 23.929 23.526 1.00 46.94 202 LYS A CA 1
ATOM 1643 C C . LYS A 1 202 ? -29.839 23.578 22.557 1.00 46.94 202 LYS A C 1
ATOM 1645 O O . LYS A 1 202 ? -30.148 22.415 22.353 1.00 46.94 202 LYS A O 1
ATOM 1650 N N . ALA A 1 203 ? -30.456 24.589 21.958 1.00 39.84 203 ALA A N 1
ATOM 1651 C CA . ALA A 1 203 ? -31.246 24.404 20.745 1.00 39.84 203 ALA A CA 1
ATOM 1652 C C . ALA A 1 203 ? -30.745 25.435 19.734 1.00 39.84 203 ALA A C 1
ATOM 1654 O O . ALA A 1 203 ? -30.700 26.633 20.034 1.00 39.84 203 ALA A O 1
ATOM 1655 N N . LYS A 1 204 ? -30.256 24.956 18.587 1.00 44.69 204 LYS A N 1
ATOM 1656 C CA . LYS A 1 204 ? -29.785 25.807 17.493 1.00 44.69 204 LYS A CA 1
ATOM 1657 C C . LYS A 1 204 ? -30.989 26.542 16.897 1.00 44.69 204 LYS A C 1
ATOM 1659 O O . LYS A 1 204 ? -32.111 26.047 16.893 1.00 44.69 204 LYS A O 1
ATOM 1664 N N . LYS A 1 205 ? -30.737 27.743 16.376 1.00 44.75 205 LYS A N 1
ATOM 1665 C CA . LYS A 1 205 ? -31.734 28.676 15.817 1.00 44.75 205 LYS A CA 1
ATOM 1666 C C . LYS A 1 205 ? -32.587 28.086 14.673 1.00 44.75 205 LYS A C 1
ATOM 1668 O O . LYS A 1 205 ? -33.602 28.673 14.320 1.00 44.75 205 LYS A O 1
ATOM 1673 N N . GLU A 1 206 ? -32.200 26.935 14.126 1.00 45.88 206 GLU A N 1
ATOM 1674 C CA . GLU A 1 206 ? -32.894 26.224 13.045 1.00 45.88 206 GLU A CA 1
ATOM 1675 C C . GLU A 1 206 ? -34.128 25.428 13.521 1.00 45.88 206 GLU A C 1
ATOM 1677 O O . GLU A 1 206 ? -35.069 25.255 12.746 1.00 45.88 206 GLU A O 1
ATOM 1682 N N . ASP A 1 207 ? -34.210 25.041 14.802 1.00 45.25 207 ASP A N 1
ATOM 1683 C CA . ASP A 1 207 ? -35.322 24.217 15.318 1.00 45.25 207 ASP A CA 1
ATOM 1684 C C . ASP A 1 207 ? -36.579 25.035 15.667 1.00 45.25 207 ASP A C 1
ATOM 1686 O O . ASP A 1 207 ? -37.708 24.549 15.581 1.00 45.25 207 ASP A O 1
ATOM 1690 N N . ILE A 1 208 ? -36.412 26.319 15.994 1.00 48.28 208 ILE A N 1
ATOM 1691 C CA . ILE A 1 208 ? -37.518 27.214 16.381 1.00 48.28 208 ILE A CA 1
ATOM 1692 C C . ILE A 1 208 ? -38.419 27.533 15.175 1.00 48.28 208 ILE A C 1
ATOM 1694 O O . ILE A 1 208 ? -39.644 27.608 15.312 1.00 48.28 208 ILE A O 1
ATOM 1698 N N . ASN A 1 209 ? -37.839 27.629 13.975 1.00 42.56 209 ASN A N 1
ATOM 1699 C CA . ASN A 1 209 ? -38.591 27.899 12.748 1.00 42.56 209 ASN A CA 1
ATOM 1700 C C . ASN A 1 209 ? -39.378 26.673 12.248 1.00 42.56 209 ASN A C 1
ATOM 1702 O O . ASN A 1 209 ? -40.427 26.844 11.628 1.00 42.56 209 ASN A O 1
ATOM 1706 N N . LYS A 1 210 ? -38.953 25.443 12.580 1.00 49.66 210 LYS A N 1
ATOM 1707 C CA . LYS A 1 210 ? -39.739 24.224 12.299 1.00 49.66 210 LYS A CA 1
ATOM 1708 C C . LYS A 1 210 ? -40.956 24.085 13.217 1.00 49.66 210 LYS A C 1
ATOM 1710 O O . LYS A 1 210 ? -41.994 23.603 12.773 1.00 49.66 210 LYS A O 1
ATOM 1715 N N . ILE A 1 211 ? -40.871 24.556 14.463 1.00 47.38 211 ILE A N 1
ATOM 1716 C CA . ILE A 1 211 ? -41.989 24.500 15.420 1.00 47.38 211 ILE A CA 1
ATOM 1717 C C . ILE A 1 211 ? -43.061 25.549 15.082 1.00 47.38 211 ILE A C 1
ATOM 1719 O O . ILE A 1 211 ? -44.251 25.240 15.122 1.00 47.38 211 ILE A O 1
ATOM 1723 N N . HIS A 1 212 ? -42.672 26.759 14.667 1.00 43.41 212 HIS A N 1
ATOM 1724 C CA . HIS A 1 212 ? -43.636 27.801 14.281 1.00 43.41 212 HIS A CA 1
ATOM 1725 C C . HIS A 1 212 ? -44.449 27.456 13.016 1.00 43.41 212 HIS A C 1
ATOM 1727 O O . HIS A 1 212 ? -45.606 27.863 12.913 1.00 43.41 212 HIS A O 1
ATOM 1733 N N . GLY A 1 213 ? -43.901 26.651 12.095 1.00 45.50 213 GLY A N 1
ATOM 1734 C CA . GLY A 1 213 ? -44.613 26.189 10.894 1.00 45.50 213 GLY A CA 1
ATOM 1735 C C . GLY A 1 213 ? -45.753 25.195 11.161 1.00 45.50 213 GLY A C 1
ATOM 1736 O O . GLY A 1 213 ? -46.678 25.098 10.360 1.00 45.50 213 GLY A O 1
ATOM 1737 N N . VAL A 1 214 ? -45.741 24.490 12.299 1.00 48.31 214 VAL A N 1
ATOM 1738 C CA . VAL A 1 214 ? -46.782 23.501 12.651 1.00 48.31 214 VAL A CA 1
ATOM 1739 C C . VAL A 1 214 ? -48.006 24.158 13.303 1.00 48.31 214 VAL A C 1
ATOM 1741 O O . VAL A 1 214 ? -49.118 23.648 13.188 1.00 48.31 214 VAL A O 1
ATOM 1744 N N . PHE A 1 215 ? -47.837 25.318 13.942 1.00 43.72 215 PHE A N 1
ATOM 1745 C CA . PHE A 1 215 ? -48.922 26.017 14.645 1.00 43.72 215 PHE A CA 1
ATOM 1746 C C . PHE A 1 215 ? -49.595 27.130 13.823 1.00 43.72 215 PHE A C 1
ATOM 1748 O O . PHE A 1 215 ? -50.553 27.738 14.297 1.00 43.72 215 PHE A O 1
ATOM 1755 N N . GLY A 1 216 ? -49.155 27.365 12.582 1.00 40.12 216 GLY A N 1
ATOM 1756 C CA . GLY A 1 216 ? -49.663 28.440 11.721 1.00 40.12 216 GLY A CA 1
ATOM 1757 C C . GLY A 1 216 ? -51.095 28.280 11.191 1.00 40.12 216 GLY A C 1
ATOM 1758 O O . GLY A 1 216 ? -51.651 29.260 10.719 1.00 40.12 216 GLY A O 1
ATOM 1759 N N . ASN A 1 217 ? -51.721 27.101 11.300 1.00 38.06 217 ASN A N 1
ATOM 1760 C CA . ASN A 1 217 ? -53.060 26.834 10.741 1.00 38.06 217 ASN A CA 1
ATOM 1761 C C . ASN A 1 217 ? -54.047 26.216 11.754 1.00 38.06 217 ASN A C 1
ATOM 1763 O O . ASN A 1 217 ? -54.911 25.427 11.384 1.00 38.06 217 ASN A O 1
ATOM 1767 N N . ALA A 1 218 ? -53.926 26.544 13.045 1.00 40.38 218 ALA A N 1
ATOM 1768 C CA . ALA A 1 218 ? -54.873 26.095 14.079 1.00 40.38 218 ALA A CA 1
ATOM 1769 C C . ALA A 1 218 ? -55.710 27.238 14.686 1.00 40.38 218 ALA A C 1
ATOM 1771 O O . ALA A 1 218 ? -56.271 27.092 15.773 1.00 40.38 218 ALA A O 1
ATOM 1772 N N . SER A 1 219 ? -55.820 28.364 13.979 1.00 42.25 219 SER A N 1
ATOM 1773 C CA . SER A 1 219 ? -56.925 29.304 14.163 1.00 42.25 219 SER A CA 1
ATOM 1774 C C . SER A 1 219 ? -58.080 28.834 13.281 1.00 42.25 219 SER A C 1
ATOM 1776 O O . SER A 1 219 ? -57.900 28.679 12.081 1.00 42.25 219 SER A O 1
ATOM 1778 N N . GLU A 1 220 ? -59.240 28.598 13.892 1.00 42.16 220 GLU A N 1
ATOM 1779 C CA . GLU A 1 220 ? -60.511 28.253 13.236 1.00 42.16 220 GLU A CA 1
ATOM 1780 C C . GLU A 1 220 ? -60.606 26.858 12.594 1.00 42.16 220 GLU A C 1
ATOM 1782 O O . GLU A 1 220 ? -60.693 26.704 11.383 1.00 42.16 220 GLU A O 1
ATOM 1787 N N . ASN A 1 221 ? -60.691 25.813 13.426 1.00 35.69 221 ASN A N 1
ATOM 1788 C CA . ASN A 1 221 ? -61.848 24.898 13.444 1.00 35.69 221 ASN A CA 1
ATOM 1789 C C . ASN A 1 221 ? -61.574 23.629 14.272 1.00 35.69 221 ASN A C 1
ATOM 1791 O O . ASN A 1 221 ? -60.783 22.765 13.912 1.00 35.69 221 ASN A O 1
ATOM 1795 N N . LYS A 1 222 ? -62.322 23.492 15.373 1.00 47.03 222 LYS A N 1
ATOM 1796 C CA . LYS A 1 222 ? -62.958 22.245 15.841 1.00 47.03 222 LYS A CA 1
ATOM 1797 C C . LYS A 1 222 ? -62.148 20.933 15.686 1.00 47.03 222 LYS A C 1
ATOM 1799 O O . LYS A 1 222 ? -62.606 19.996 15.037 1.00 47.03 222 LYS A O 1
ATOM 1804 N N . LEU A 1 223 ? -61.006 20.794 16.364 1.00 36.47 223 LEU A N 1
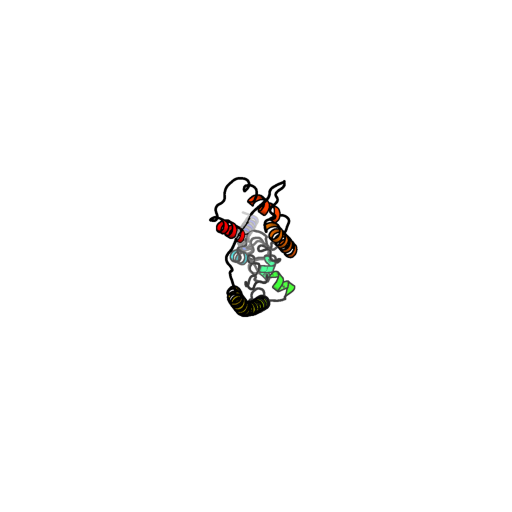ATOM 1805 C CA . LEU A 1 223 ? -60.300 19.506 16.459 1.00 36.47 223 LEU A CA 1
ATOM 1806 C C . LEU A 1 223 ? -60.808 18.674 17.648 1.00 36.47 223 LEU A C 1
ATOM 1808 O O . LEU A 1 223 ? -60.531 18.951 18.815 1.00 36.47 223 LEU A O 1
ATOM 1812 N N . LYS A 1 224 ? -61.597 17.645 17.314 1.00 45.66 224 LYS A N 1
ATOM 1813 C CA . LYS A 1 224 ? -62.079 16.584 18.212 1.00 45.66 224 LYS A CA 1
ATOM 1814 C C . LYS A 1 224 ? -60.912 15.774 18.798 1.00 45.66 224 LYS A C 1
ATOM 1816 O O . LYS A 1 224 ? -59.847 15.646 18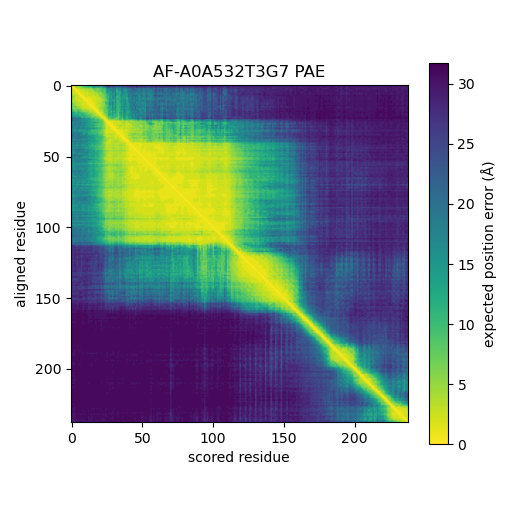.202 1.00 45.66 224 LYS A O 1
ATOM 1821 N N . SER A 1 225 ? -61.160 15.167 19.956 1.00 43.59 225 SER A N 1
ATOM 1822 C CA . SER A 1 225 ? -60.211 14.440 20.812 1.00 43.59 225 SER A CA 1
ATOM 1823 C C . SER A 1 225 ? -59.483 13.228 20.199 1.00 43.59 225 SER A C 1
ATOM 1825 O O . SER A 1 225 ? -58.672 12.626 20.901 1.00 43.59 225 SER A O 1
ATOM 1827 N N . SER A 1 226 ? -59.698 12.866 18.929 1.00 43.75 226 SER A N 1
ATOM 1828 C CA . SER A 1 226 ? -59.056 11.687 18.320 1.00 43.75 226 SER A CA 1
ATOM 1829 C C . SER A 1 226 ? -57.655 11.935 17.749 1.00 43.75 226 SER A C 1
ATOM 1831 O O . SER A 1 226 ? -56.917 10.973 17.575 1.00 43.75 226 SER A O 1
ATOM 1833 N N . ASN A 1 227 ? -57.234 13.186 17.520 1.00 47.47 227 ASN A N 1
ATOM 1834 C CA . ASN A 1 227 ? -55.962 13.469 16.822 1.00 47.47 227 ASN A CA 1
ATOM 1835 C C . ASN A 1 227 ? -54.785 13.885 17.720 1.00 47.47 227 ASN A C 1
ATOM 1837 O O . ASN A 1 227 ? -53.696 14.166 17.223 1.00 47.47 227 ASN A O 1
ATOM 1841 N N . LYS A 1 228 ? -54.938 13.864 19.052 1.00 49.97 228 LYS A N 1
ATOM 1842 C CA . LYS A 1 228 ? -53.827 14.172 19.980 1.00 49.97 228 LYS A CA 1
ATOM 1843 C C . LYS A 1 228 ? -52.667 13.176 19.877 1.00 49.97 228 LYS A C 1
ATOM 1845 O O . LYS A 1 228 ? -51.526 13.559 20.108 1.00 49.97 228 LYS A O 1
ATOM 1850 N N . LYS A 1 229 ? -52.960 11.919 19.529 1.00 47.97 229 LYS A N 1
ATOM 1851 C CA . LYS A 1 229 ? -51.967 10.841 19.425 1.00 47.97 229 LYS A CA 1
ATOM 1852 C C . LYS A 1 229 ? -51.116 10.972 18.157 1.00 47.97 229 LYS A C 1
ATOM 1854 O O . LYS A 1 229 ? -49.905 10.841 18.230 1.00 47.97 229 LYS A O 1
ATOM 1859 N N . GLU A 1 230 ? -51.733 11.358 17.041 1.00 49.75 230 GLU A N 1
ATOM 1860 C CA . GLU A 1 230 ? -51.039 11.547 15.759 1.00 49.75 230 GLU A CA 1
ATOM 1861 C C . GLU A 1 230 ? -50.071 12.743 15.788 1.00 49.75 230 GLU A C 1
ATOM 1863 O O . GLU A 1 230 ? -48.965 12.677 15.253 1.00 49.75 230 GLU A O 1
ATOM 1868 N N . VAL A 1 231 ? -50.456 13.824 16.477 1.00 53.34 231 VAL A N 1
ATOM 1869 C CA . VAL A 1 231 ? -49.572 14.980 16.704 1.00 53.34 231 VAL A CA 1
ATOM 1870 C C . VAL A 1 231 ? -48.391 14.595 17.603 1.00 53.34 231 VAL A C 1
ATOM 1872 O O . VAL A 1 231 ? -47.262 15.006 17.345 1.00 53.34 231 VAL A O 1
ATOM 1875 N N . PHE A 1 232 ? -48.623 13.758 18.619 1.00 50.59 232 PHE A N 1
ATOM 1876 C CA . PHE A 1 232 ? -47.565 13.252 19.499 1.00 50.59 232 PHE A CA 1
ATOM 1877 C C . PHE A 1 232 ? -46.584 12.316 18.779 1.00 50.59 232 PHE A C 1
ATOM 1879 O O . PHE A 1 232 ? -45.380 12.395 19.017 1.00 50.59 232 PHE A O 1
ATOM 1886 N N . ASP A 1 233 ? -47.075 11.464 17.878 1.00 52.69 233 ASP A N 1
ATOM 1887 C CA . ASP A 1 233 ? -46.231 10.523 17.135 1.00 52.69 233 ASP A CA 1
ATOM 1888 C C . ASP A 1 233 ? -45.377 11.224 16.066 1.00 52.69 233 ASP A C 1
ATOM 1890 O O . ASP A 1 233 ? -44.236 10.821 15.832 1.00 52.69 233 ASP A O 1
ATOM 1894 N N . LYS A 1 234 ? -45.865 12.322 15.470 1.00 51.56 234 LYS A N 1
ATOM 1895 C CA . LYS A 1 234 ? -45.065 13.164 14.560 1.00 51.56 234 LYS A CA 1
ATOM 1896 C C . LYS A 1 234 ? -43.963 13.944 15.288 1.00 51.56 234 LYS A C 1
ATOM 1898 O O . LYS A 1 234 ? -42.890 14.120 14.723 1.00 51.56 234 LYS A O 1
ATOM 1903 N N . LEU A 1 235 ? -44.180 14.336 16.547 1.00 46.22 235 LEU A N 1
ATOM 1904 C CA . LEU A 1 235 ? -43.163 14.998 17.382 1.00 46.22 235 LEU A CA 1
ATOM 1905 C C . LEU A 1 235 ? -42.045 14.057 17.851 1.00 46.22 235 LEU A C 1
ATOM 1907 O O . LEU A 1 235 ? -40.978 14.528 18.215 1.00 46.22 235 LEU A O 1
ATOM 1911 N N . LYS A 1 236 ? -42.267 12.738 17.839 1.00 47.31 236 LYS A N 1
ATOM 1912 C CA . LYS A 1 236 ? -41.276 11.734 18.262 1.00 47.31 236 LYS A CA 1
ATOM 1913 C C . LYS A 1 236 ? -40.241 11.375 17.187 1.00 47.31 236 LYS A C 1
ATOM 1915 O O . LYS A 1 236 ? -39.319 10.620 17.479 1.00 47.31 236 LYS A O 1
ATOM 1920 N N . LYS A 1 237 ? -40.439 11.839 15.947 1.00 50.16 237 LYS A N 1
ATOM 1921 C CA . LYS A 1 237 ? -39.578 11.557 14.781 1.00 50.16 237 LYS A CA 1
ATOM 1922 C C . LYS A 1 237 ? -38.643 12.716 14.402 1.00 50.16 237 LYS A C 1
ATOM 1924 O O . LYS A 1 237 ? -37.942 12.600 13.401 1.00 50.16 237 LYS A O 1
ATOM 1929 N N . ILE A 1 238 ? -38.656 13.808 15.163 1.00 46.56 238 ILE A N 1
ATOM 1930 C CA . ILE A 1 238 ? -37.706 14.929 15.075 1.00 46.56 238 ILE A CA 1
ATOM 1931 C C . ILE A 1 238 ? -36.821 14.853 16.315 1.00 46.56 238 ILE A C 1
ATOM 1933 O O . ILE A 1 238 ? -35.596 15.027 16.159 1.00 46.56 238 ILE A O 1
#

Foldseek 3Di:
DDPVVVVVVVVVVCCVVVVVVVVPQQQQPPPDGVVRDPASAQNCPLPDHPVRCVVLVHDSNDNQQQPQQCPLPHGPVSCVVLVARSNDQQRCPQPHGPCCCVPPVVHRSNDHDPPVVCVVVVVVVVVVVVVVVVVVVVVVVVVVVVVVVVVVVVVVVVVVPDDDDDDDDDDDDDDDDDDDDPDPVVVVVVVVVVVCVVPPDDDDPVVVVVVVVVPPPPPDDDDDPPCPVVVVVVVVVD

Solvent-accessible surface area (backbone atoms only — not comparable to full-atom values): 14640 Å² total; per-residue (Å²): 134,59,75,64,62,57,49,54,51,49,50,52,51,50,49,65,64,45,50,67,63,68,63,72,38,38,74,38,68,86,79,52,41,44,93,78,38,94,57,46,49,17,63,50,68,54,86,57,38,29,74,56,28,55,75,52,72,51,58,44,81,49,76,44,41,81,38,49,78,50,68,52,78,47,26,40,44,56,22,62,75,71,70,50,45,48,73,36,38,33,54,48,69,59,85,59,38,35,42,48,24,54,76,74,65,70,48,61,46,79,53,65,59,77,69,55,60,56,67,59,45,50,59,52,49,50,53,49,51,52,48,52,52,51,51,50,54,51,53,53,50,51,54,56,49,51,55,54,46,54,57,55,54,52,57,54,60,62,69,70,73,71,82,87,82,86,90,79,89,81,90,88,88,89,90,85,88,88,87,80,88,84,65,78,59,64,63,55,52,56,52,52,58,52,55,53,62,73,67,67,84,82,76,65,83,72,58,61,61,59,56,54,67,72,63,72,76,73,76,89,74,90,81,65,88,81,53,65,60,61,58,51,58,60,63,74,76,114

Mean predicted aligned error: 20.13 Å

pLDDT: mean 72.3, std 23.8, range [23.97, 98.38]

Radius of gyration: 44.55 Å; Cα contacts (8 Å, |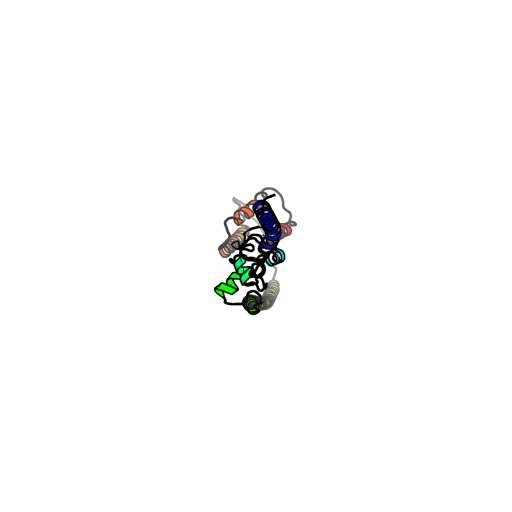Δi|>4): 150; chains: 1; bounding box: 121×54×116 Å